Protein AF-A0A1M7T6C8-F1 (afdb_monomer_lite)

Foldseek 3Di:
DLVLADQDPVRGRAFFVVVLVVDPVSVVCVVVVVVVVQVPDQEAEAEDEDVVLLVVLVVVVVVVCVVVVFPDWPLDVSVDVVVVSVLQRLVVCLVCVVVADVVLVQAADAAEEEDDPCPVVQVVCVVVSLVPDDPSSNNNYDDRYHYDHCVVVVVNSVVSNSNVQVVVQCVVPVDQQRPCNQQCNPPVDRDDHHHYHYHYDGSVRSNVSSVVPMDTDDD

Organism: NCBI:txid1437360

Radius of gyration: 19.51 Å; chains: 1; bounding box: 50×41×57 Å

Structure (mmCIF, N/CA/C/O backbone):
data_AF-A0A1M7T6C8-F1
#
_entry.id   AF-A0A1M7T6C8-F1
#
loop_
_atom_site.group_PDB
_atom_site.id
_atom_site.type_symbol
_atom_site.label_atom_id
_atom_site.label_alt_id
_atom_site.label_comp_id
_atom_site.label_asym_id
_atom_site.label_entity_id
_atom_site.label_seq_id
_atom_site.pdbx_PDB_ins_code
_atom_site.Cartn_x
_atom_site.Cartn_y
_atom_site.Cartn_z
_atom_site.occupancy
_atom_site.B_iso_or_equiv
_atom_site.auth_seq_id
_atom_site.auth_comp_id
_atom_site.auth_asym_id
_atom_site.auth_atom_id
_atom_site.pdbx_PDB_model_num
ATOM 1 N N . MET A 1 1 ? -21.249 2.011 16.570 1.00 73.44 1 MET A N 1
ATOM 2 C CA . MET A 1 1 ? -20.017 2.768 16.266 1.00 73.44 1 MET A CA 1
ATOM 3 C C . MET A 1 1 ? -20.192 3.782 15.138 1.00 73.44 1 MET A C 1
ATOM 5 O O . MET A 1 1 ? -19.773 4.913 15.329 1.00 73.44 1 MET A O 1
ATOM 9 N N . LEU A 1 2 ? -20.926 3.470 14.060 1.00 74.12 2 LEU A N 1
ATOM 10 C CA . LEU A 1 2 ? -21.311 4.460 13.032 1.00 74.12 2 LEU A CA 1
ATOM 11 C C . LEU A 1 2 ? -21.966 5.763 13.563 1.00 74.12 2 LEU A C 1
ATOM 13 O O . LEU A 1 2 ? -21.635 6.808 13.019 1.00 74.12 2 LEU A O 1
ATOM 17 N N . PRO A 1 3 ? -22.745 5.770 14.673 1.00 83.56 3 PRO A N 1
ATOM 18 C CA . PRO A 1 3 ? -23.170 6.988 15.389 1.00 83.56 3 PRO A CA 1
ATOM 19 C C . PRO A 1 3 ? -22.101 8.046 15.660 1.00 83.56 3 PRO A C 1
ATOM 21 O O . PRO A 1 3 ? -22.436 9.225 15.749 1.00 83.56 3 PRO A O 1
ATOM 24 N N . PHE A 1 4 ? -20.834 7.642 15.772 1.00 86.31 4 PHE A N 1
ATOM 25 C CA . PHE A 1 4 ? -19.705 8.535 16.032 1.00 86.31 4 PHE A CA 1
ATOM 26 C C . PHE A 1 4 ? -18.997 9.021 14.761 1.00 86.31 4 PHE A C 1
ATOM 28 O O . PHE A 1 4 ? -18.093 9.853 14.855 1.00 86.31 4 PHE A O 1
ATOM 35 N N . GLY A 1 5 ? -19.411 8.505 13.602 1.00 89.06 5 GLY A N 1
ATOM 36 C CA . GLY A 1 5 ? -18.931 8.870 12.279 1.00 89.06 5 GLY A CA 1
ATOM 37 C C . GLY A 1 5 ? -19.440 10.228 11.805 1.00 89.06 5 GLY A C 1
ATOM 38 O O . GLY A 1 5 ? -20.172 10.939 12.501 1.00 89.06 5 GLY A O 1
ATOM 39 N N . THR A 1 6 ? -19.054 10.581 10.590 1.00 92.25 6 THR A N 1
ATOM 40 C CA . THR A 1 6 ? -19.533 11.757 9.861 1.00 92.25 6 THR A CA 1
ATOM 41 C C . THR A 1 6 ? -20.727 11.379 8.988 1.00 92.25 6 THR A C 1
ATOM 43 O O . THR A 1 6 ? -20.923 10.211 8.657 1.00 92.25 6 THR A O 1
ATOM 46 N N . LEU A 1 7 ? -21.586 12.350 8.674 1.00 93.31 7 LEU A N 1
ATOM 47 C CA . LEU A 1 7 ? -22.774 12.126 7.852 1.00 93.31 7 LEU A CA 1
ATOM 48 C C . LEU A 1 7 ? -22.397 12.254 6.371 1.00 93.31 7 LEU A C 1
ATOM 50 O O . LEU A 1 7 ? -21.990 13.333 5.945 1.00 93.31 7 LEU A O 1
ATOM 54 N N . ALA A 1 8 ? -22.547 11.178 5.603 1.00 91.06 8 ALA A N 1
ATOM 55 C CA . ALA A 1 8 ? -22.378 11.194 4.155 1.00 91.06 8 ALA A CA 1
ATOM 56 C C . ALA A 1 8 ? -23.569 11.880 3.459 1.00 91.06 8 ALA A C 1
ATOM 58 O O . ALA A 1 8 ? -24.639 12.055 4.048 1.00 91.06 8 ALA A O 1
ATOM 59 N N . GLU A 1 9 ? -23.421 12.216 2.174 1.00 89.56 9 GLU A N 1
ATOM 60 C CA . GLU A 1 9 ? -24.463 12.888 1.373 1.00 89.56 9 GLU A CA 1
ATOM 61 C C . GLU A 1 9 ? -25.792 12.117 1.323 1.00 89.56 9 GLU A C 1
ATOM 63 O O . GLU A 1 9 ? -26.868 12.707 1.253 1.00 89.56 9 GLU A O 1
ATOM 68 N N . ASN A 1 10 ? -25.737 10.787 1.415 1.00 90.81 10 ASN A N 1
ATOM 69 C CA . ASN A 1 10 ? -26.915 9.919 1.447 1.00 90.81 10 ASN A CA 1
ATOM 70 C C . ASN A 1 10 ? -27.601 9.850 2.829 1.00 90.81 10 ASN A C 1
ATOM 72 O O . ASN A 1 10 ? -28.504 9.034 3.025 1.00 90.81 10 ASN A O 1
ATOM 76 N N . GLY A 1 11 ? -27.154 10.655 3.799 1.00 92.88 11 GLY A N 1
ATOM 77 C CA . GLY A 1 11 ? -27.684 10.699 5.160 1.00 92.88 11 GLY A CA 1
ATOM 78 C C . GLY A 1 11 ? -27.284 9.512 6.039 1.00 92.88 11 GLY A C 1
ATOM 79 O O . GLY A 1 11 ? -27.775 9.397 7.163 1.00 92.88 11 GLY A O 1
ATOM 80 N N . LYS A 1 12 ? -26.411 8.616 5.567 1.00 92.38 12 LYS A N 1
ATOM 81 C CA . LYS A 1 12 ? -25.847 7.539 6.386 1.00 92.38 12 LYS A CA 1
ATOM 82 C C . LYS A 1 12 ? -24.571 8.016 7.054 1.00 92.38 12 LYS A C 1
ATOM 84 O O . LYS A 1 12 ? -23.818 8.805 6.494 1.00 92.38 12 LYS A O 1
ATOM 89 N N . GLN A 1 13 ? -24.319 7.524 8.258 1.00 92.94 13 GLN A N 1
ATOM 90 C CA . GLN A 1 13 ? -23.051 7.795 8.915 1.00 92.94 13 GLN A CA 1
ATOM 91 C C . GLN A 1 13 ? -21.968 6.844 8.421 1.00 92.94 13 GLN A C 1
ATOM 93 O O . GLN A 1 13 ? -22.211 5.643 8.283 1.00 92.94 13 GLN A O 1
ATOM 98 N N . HIS A 1 14 ? -20.773 7.382 8.208 1.00 93.94 14 HIS A N 1
ATOM 99 C CA . HIS A 1 14 ? -19.596 6.639 7.773 1.00 93.94 14 HIS A CA 1
ATOM 100 C C . HIS A 1 14 ? -18.342 7.073 8.534 1.00 93.94 14 HIS A C 1
ATOM 102 O O . HIS A 1 14 ? -18.362 8.039 9.301 1.00 93.94 14 HIS A O 1
ATOM 108 N N . PHE A 1 15 ? -17.254 6.334 8.352 1.00 94.88 15 PHE A N 1
ATOM 109 C CA . PHE A 1 15 ? -15.934 6.736 8.817 1.00 94.88 15 PHE A CA 1
ATOM 110 C C . PHE A 1 15 ? -15.072 7.070 7.601 1.00 94.88 15 PHE A C 1
ATOM 112 O O . PHE A 1 15 ? -14.887 6.216 6.738 1.00 94.88 15 PHE A O 1
ATOM 119 N N . LYS A 1 16 ? -14.513 8.282 7.578 1.00 95.25 16 LYS A N 1
ATOM 120 C CA . LYS A 1 16 ? -13.464 8.688 6.641 1.00 95.25 16 LYS A CA 1
ATOM 121 C C . LYS A 1 16 ? -12.389 9.443 7.403 1.00 95.25 16 LYS A C 1
ATOM 123 O O . LYS A 1 16 ? -12.694 10.419 8.091 1.00 95.25 16 LYS A O 1
ATOM 128 N N . MET A 1 17 ? -11.141 9.004 7.312 1.00 96.06 17 MET A N 1
ATOM 129 C CA . MET A 1 17 ? -10.086 9.502 8.188 1.00 96.06 17 MET A CA 1
ATOM 130 C C . MET A 1 17 ? -9.776 10.981 7.940 1.00 96.06 17 MET A C 1
ATOM 132 O O . MET A 1 17 ? -9.625 11.739 8.893 1.00 96.06 17 MET A O 1
ATOM 136 N N . SER A 1 18 ? -9.795 11.430 6.683 1.00 95.31 18 SER A N 1
ATOM 137 C CA . SER A 1 18 ? -9.637 12.852 6.344 1.00 95.31 18 SER A CA 1
ATOM 138 C C . SER A 1 18 ? -10.733 13.737 6.953 1.00 95.31 18 SER A C 1
ATOM 140 O O . SER A 1 18 ? -10.462 14.849 7.401 1.00 95.31 18 SER A O 1
ATOM 142 N N . GLU A 1 19 ? -11.972 13.244 7.029 1.00 96.62 19 GLU A N 1
ATOM 143 C CA . GLU A 1 19 ? -13.085 13.972 7.646 1.00 96.62 19 GLU A CA 1
ATOM 144 C C . GLU A 1 19 ? -13.015 13.962 9.179 1.00 96.62 19 GLU A C 1
ATOM 146 O O . GLU A 1 19 ? -13.487 14.906 9.826 1.00 96.62 19 GLU A O 1
ATOM 151 N N . MET A 1 20 ? -12.434 12.906 9.759 1.00 96.69 20 MET A N 1
ATOM 152 C CA . MET A 1 20 ? -12.141 12.830 11.190 1.00 96.69 20 MET A CA 1
ATOM 153 C C . MET A 1 20 ? -11.010 13.783 11.577 1.00 96.69 20 MET A C 1
ATOM 155 O O . MET A 1 20 ? -11.140 14.502 12.562 1.00 96.69 20 MET A O 1
ATOM 159 N N . ALA A 1 21 ? -9.953 13.857 10.768 1.00 96.12 21 ALA A N 1
ATOM 160 C CA . ALA A 1 21 ? -8.816 14.751 10.970 1.00 96.12 21 ALA A CA 1
ATOM 161 C C . ALA A 1 21 ? -9.173 16.240 10.841 1.00 96.12 21 ALA A C 1
ATOM 163 O O . ALA A 1 21 ? -8.454 17.093 11.354 1.00 96.12 21 ALA A O 1
ATOM 164 N N . ALA A 1 22 ? -10.303 16.565 10.208 1.00 96.88 22 ALA A N 1
ATOM 165 C CA . ALA A 1 22 ? -10.726 17.946 9.999 1.00 96.88 22 ALA A CA 1
ATOM 166 C C . ALA A 1 22 ? -11.023 18.721 11.298 1.00 96.88 22 ALA A C 1
ATOM 168 O O . ALA A 1 22 ? -10.982 19.949 11.277 1.00 96.88 22 ALA A O 1
ATOM 169 N N . LEU A 1 23 ? -11.359 18.041 12.406 1.00 96.31 23 LEU A N 1
ATOM 170 C CA . LEU A 1 23 ? -11.672 18.678 13.692 1.00 96.31 23 LEU A CA 1
ATOM 171 C C . LEU A 1 23 ? -11.112 17.867 14.878 1.00 96.31 23 LEU A C 1
ATOM 173 O O . LEU A 1 23 ? -11.316 16.648 14.913 1.00 96.31 23 LEU A O 1
ATOM 177 N N . PRO A 1 24 ? -10.501 18.507 15.896 1.00 95.69 24 PRO A N 1
ATOM 178 C CA . PRO A 1 24 ? -9.978 17.810 17.075 1.00 95.69 24 PRO A CA 1
ATOM 179 C C . PRO A 1 24 ? -11.017 16.930 17.788 1.00 95.69 24 PRO A C 1
ATOM 181 O O . PRO A 1 24 ? -10.732 15.784 18.131 1.00 95.69 24 PRO A O 1
ATOM 184 N N . GLU A 1 25 ? -12.259 17.400 17.923 1.00 95.69 25 GLU A N 1
ATOM 185 C CA . GLU A 1 25 ? -13.339 16.671 18.604 1.00 95.69 25 GLU A CA 1
ATOM 186 C C . GLU A 1 25 ? -13.791 15.412 17.840 1.00 95.69 25 GLU A C 1
ATOM 188 O O . GLU A 1 25 ? -14.467 14.535 18.390 1.00 95.69 25 GLU A O 1
ATOM 193 N N . ARG A 1 26 ? -13.476 15.321 16.541 1.00 95.88 26 ARG A N 1
ATOM 194 C CA . ARG A 1 26 ? -13.693 14.111 15.734 1.00 95.88 26 ARG A CA 1
ATOM 195 C C . ARG A 1 26 ? -12.517 13.151 15.871 1.00 95.88 26 ARG A C 1
ATOM 197 O O . ARG A 1 26 ? -12.746 11.951 16.012 1.00 95.88 26 ARG A O 1
ATOM 204 N N . MET A 1 27 ? -11.290 13.669 15.924 1.00 96.25 27 MET A N 1
ATOM 205 C CA . MET A 1 27 ? -10.090 12.870 16.186 1.00 96.25 27 MET A CA 1
ATOM 206 C C . MET A 1 27 ? -10.158 12.115 17.515 1.00 96.25 27 MET A C 1
ATOM 208 O O . MET A 1 27 ? -9.769 10.951 17.569 1.00 96.25 27 MET A O 1
ATOM 212 N N . GLU A 1 28 ? -10.756 12.704 18.555 1.00 95.75 28 GLU A N 1
ATOM 213 C CA . GLU A 1 28 ? -11.001 12.032 19.846 1.00 95.75 28 GLU A CA 1
ATOM 214 C C . GLU A 1 28 ? -11.834 10.736 19.731 1.00 95.75 28 GLU A C 1
ATOM 216 O O . GLU A 1 28 ? -11.810 9.884 20.624 1.00 95.75 28 GLU A O 1
ATOM 221 N N . ARG A 1 29 ? -12.562 10.552 18.622 1.00 95.62 29 ARG A N 1
ATOM 222 C CA . ARG A 1 29 ? -13.415 9.382 18.359 1.00 95.62 29 ARG A CA 1
ATOM 223 C C . ARG A 1 29 ? -12.679 8.277 17.611 1.00 95.62 29 ARG A C 1
ATOM 225 O O . ARG A 1 29 ? -13.084 7.121 17.698 1.00 95.62 29 ARG A O 1
ATOM 232 N N . VAL A 1 30 ? -11.597 8.595 16.900 1.00 97.00 30 VAL A N 1
ATOM 233 C CA . VAL A 1 30 ? -10.816 7.631 16.104 1.00 97.00 30 VAL A CA 1
ATOM 234 C C . VAL A 1 30 ? -10.339 6.421 16.923 1.00 97.00 30 VAL A C 1
ATOM 236 O O . VAL A 1 30 ? -10.508 5.302 16.428 1.00 97.00 30 VAL A O 1
ATOM 239 N N . PRO A 1 31 ? -9.873 6.559 18.186 1.00 96.88 31 PRO A N 1
ATOM 240 C CA . PRO A 1 31 ? -9.489 5.405 19.004 1.00 96.88 31 PRO A CA 1
ATOM 241 C C . PRO A 1 31 ? -10.596 4.354 19.148 1.00 96.88 31 PRO A C 1
ATOM 243 O O . PRO A 1 31 ? -10.321 3.167 19.294 1.00 96.88 31 PRO A O 1
ATOM 246 N N . TRP A 1 32 ? -11.862 4.769 19.106 1.00 95.44 32 TRP A N 1
ATOM 247 C CA . TRP A 1 32 ? -13.004 3.880 19.285 1.00 95.44 32 TRP A CA 1
ATOM 248 C C . TRP A 1 32 ? -13.232 3.019 18.041 1.00 95.44 32 TRP A C 1
ATOM 250 O O . TRP A 1 32 ? -13.545 1.838 18.162 1.00 95.44 32 TRP A O 1
ATOM 260 N N . PHE A 1 33 ? -13.058 3.599 16.849 1.00 95.62 33 PHE A N 1
ATOM 261 C CA . PHE A 1 33 ? -13.086 2.853 15.589 1.00 95.62 33 PHE A CA 1
ATOM 262 C C . PHE A 1 33 ? -11.897 1.904 15.505 1.00 95.62 33 PHE A C 1
ATOM 264 O O . PHE A 1 33 ? -12.066 0.736 15.163 1.00 95.62 33 PHE A O 1
ATOM 271 N N . TYR A 1 34 ? -10.718 2.388 15.897 1.00 96.56 34 TYR A N 1
ATOM 272 C CA . TYR A 1 34 ? -9.500 1.596 15.889 1.00 96.56 34 TYR A CA 1
ATOM 273 C C . TYR A 1 34 ? -9.613 0.336 16.757 1.00 96.56 34 TYR A C 1
ATOM 275 O O . TYR A 1 34 ? -9.260 -0.737 16.286 1.00 96.56 34 TYR A O 1
ATOM 283 N N . ARG A 1 35 ? -10.210 0.414 17.955 1.00 95.81 35 ARG A N 1
ATOM 284 C CA . ARG A 1 35 ? -10.429 -0.770 18.811 1.00 95.81 35 ARG A CA 1
ATOM 285 C C . ARG A 1 35 ? -11.177 -1.906 18.109 1.00 95.81 35 ARG A C 1
ATOM 287 O O . ARG A 1 35 ? -10.821 -3.058 18.305 1.00 95.81 35 ARG A O 1
ATOM 294 N N . ILE A 1 36 ? -12.166 -1.598 17.266 1.00 94.75 36 ILE A N 1
ATOM 295 C CA . ILE A 1 36 ? -12.874 -2.627 16.485 1.00 94.75 36 ILE A CA 1
ATOM 296 C C . ILE A 1 36 ? -11.936 -3.251 15.451 1.00 94.75 36 ILE A C 1
ATOM 298 O O . ILE A 1 36 ? -11.924 -4.462 15.270 1.00 94.75 36 ILE A O 1
ATOM 302 N N . ILE A 1 37 ? -11.141 -2.426 14.768 1.00 94.75 37 ILE A N 1
ATOM 303 C CA . ILE A 1 37 ? -10.168 -2.898 13.776 1.00 94.75 37 ILE A CA 1
ATOM 304 C C . ILE A 1 37 ? -9.185 -3.869 14.439 1.00 94.75 37 ILE A C 1
ATOM 306 O O . ILE A 1 37 ? -8.902 -4.931 13.893 1.00 94.75 37 ILE A O 1
ATOM 310 N N . GLU A 1 38 ? -8.711 -3.551 15.642 1.00 95.31 38 GLU A N 1
ATOM 311 C CA . GLU A 1 38 ? -7.781 -4.407 16.384 1.00 95.31 38 GLU A CA 1
ATOM 312 C C . GLU A 1 38 ? -8.332 -5.786 16.742 1.00 95.31 38 GLU A C 1
ATOM 314 O O . GLU A 1 38 ? -7.553 -6.730 16.859 1.00 95.31 38 GLU A O 1
ATOM 319 N N . GLU A 1 39 ? -9.645 -5.914 16.921 1.00 95.44 39 GLU A N 1
ATOM 320 C CA . GLU A 1 39 ? -10.292 -7.195 17.219 1.00 95.44 39 GLU A CA 1
ATOM 321 C C . GLU A 1 39 ? -10.350 -8.123 15.996 1.00 95.44 39 GLU A C 1
ATOM 323 O O . GLU A 1 39 ? -10.518 -9.332 16.153 1.00 95.44 39 GLU A O 1
ATOM 328 N N . HIS A 1 40 ? -10.189 -7.575 14.788 1.00 95.06 40 HIS A N 1
ATOM 329 C CA . HIS A 1 40 ? -10.381 -8.301 13.532 1.00 95.06 40 HIS A CA 1
ATOM 330 C C . HIS A 1 40 ? -9.140 -8.369 12.632 1.00 95.06 40 HIS A C 1
ATOM 332 O O . HIS A 1 40 ? -9.122 -9.168 11.699 1.00 95.06 40 HIS A O 1
ATOM 338 N N . VAL A 1 41 ? -8.112 -7.548 12.872 1.00 93.56 41 VAL A N 1
ATOM 339 C CA . VAL A 1 41 ? -6.917 -7.485 12.019 1.00 93.56 41 VAL A CA 1
ATOM 340 C C . VAL A 1 41 ? -5.782 -8.344 12.570 1.00 93.56 41 VAL A C 1
ATOM 342 O O . VAL A 1 41 ? -5.236 -8.068 13.639 1.00 93.56 41 VAL A O 1
ATOM 345 N N . THR A 1 42 ? -5.368 -9.331 11.776 1.00 92.06 42 THR A N 1
ATOM 346 C CA . THR A 1 42 ? -4.206 -10.191 12.055 1.00 92.06 42 THR A CA 1
ATOM 347 C C . THR A 1 42 ? -2.882 -9.518 11.688 1.00 92.06 42 THR A C 1
ATOM 349 O O . THR A 1 42 ? -1.915 -9.579 12.443 1.00 92.06 42 THR A O 1
ATOM 352 N N . LEU A 1 43 ? -2.848 -8.837 10.541 1.00 93.38 43 LEU A N 1
ATOM 353 C CA . LEU A 1 43 ? -1.645 -8.272 9.931 1.00 93.38 43 LEU A CA 1
ATOM 354 C C . LEU A 1 43 ? -1.927 -6.851 9.440 1.00 93.38 43 LEU A C 1
ATOM 356 O O . LEU A 1 43 ? -2.952 -6.596 8.810 1.00 93.38 43 LEU A O 1
ATOM 360 N N . SER A 1 44 ? -0.984 -5.945 9.678 1.00 94.69 44 SER A N 1
ATOM 361 C CA . SER A 1 44 ? -0.951 -4.638 9.022 1.00 94.69 44 SER A CA 1
ATOM 362 C C . SER A 1 44 ? -0.030 -4.682 7.796 1.00 94.69 44 SER A C 1
ATOM 364 O O . SER A 1 44 ? 1.065 -5.229 7.863 1.00 94.69 44 SER A O 1
ATOM 366 N N . LEU A 1 45 ? -0.472 -4.114 6.673 1.00 94.56 45 LEU A N 1
ATOM 367 C CA . LEU A 1 45 ? 0.291 -4.054 5.422 1.00 94.56 45 LEU A CA 1
ATOM 368 C C . LEU A 1 45 ? 0.366 -2.606 4.943 1.00 94.56 45 LEU A C 1
ATOM 370 O O . LEU A 1 45 ? -0.655 -1.923 4.890 1.00 94.56 45 LEU A O 1
ATOM 374 N N . ALA A 1 46 ? 1.554 -2.141 4.582 1.00 95.12 46 ALA A N 1
ATOM 375 C CA . ALA A 1 46 ? 1.758 -0.844 3.953 1.00 95.12 46 ALA A CA 1
ATOM 376 C C . ALA A 1 46 ? 2.703 -0.987 2.760 1.00 95.12 46 ALA A C 1
ATOM 378 O O . ALA A 1 46 ? 3.716 -1.673 2.852 1.00 95.12 46 ALA A O 1
ATOM 379 N N . CYS A 1 47 ? 2.387 -0.313 1.656 1.00 95.00 47 CYS A N 1
ATOM 380 C CA . CYS A 1 47 ? 3.308 -0.129 0.542 1.00 95.00 47 CYS A CA 1
ATOM 381 C C . CYS A 1 47 ? 3.440 1.366 0.268 1.00 95.00 47 CYS A C 1
ATOM 383 O O . CYS A 1 47 ? 2.434 2.053 0.091 1.00 95.00 47 CYS A O 1
ATOM 385 N N . ARG A 1 48 ? 4.673 1.868 0.259 1.00 93.44 48 ARG A N 1
ATOM 386 C CA . ARG A 1 48 ? 5.017 3.270 0.027 1.00 93.44 48 ARG A CA 1
ATOM 387 C C . ARG A 1 48 ? 5.945 3.364 -1.175 1.00 93.44 48 ARG A C 1
ATOM 389 O O . ARG A 1 48 ? 6.842 2.547 -1.347 1.00 93.44 48 ARG A O 1
ATOM 396 N N . ILE A 1 49 ? 5.737 4.406 -1.967 1.00 93.44 49 ILE A N 1
ATOM 397 C CA . ILE A 1 49 ? 6.666 4.834 -3.008 1.00 93.44 49 ILE A CA 1
ATOM 398 C C . ILE A 1 49 ? 6.884 6.328 -2.838 1.00 93.44 49 ILE A C 1
ATOM 400 O O . ILE A 1 49 ? 5.915 7.073 -2.671 1.00 93.44 49 ILE A O 1
ATOM 404 N N . ASP A 1 50 ? 8.144 6.751 -2.851 1.00 93.62 50 ASP A N 1
ATOM 405 C CA . ASP A 1 50 ? 8.484 8.160 -2.984 1.00 93.62 50 ASP A CA 1
ATOM 406 C C . ASP A 1 50 ? 8.360 8.567 -4.454 1.00 93.62 50 ASP A C 1
ATOM 408 O O . ASP A 1 50 ? 8.977 7.965 -5.335 1.00 93.62 50 ASP A O 1
ATOM 412 N N . LEU A 1 51 ? 7.529 9.570 -4.737 1.00 95.75 51 LEU A N 1
ATOM 413 C CA . LEU A 1 51 ? 7.291 10.004 -6.114 1.00 95.75 51 LEU A CA 1
ATOM 414 C C . LEU A 1 51 ? 8.547 10.606 -6.751 1.00 95.75 51 LEU A C 1
ATOM 416 O O . LEU A 1 51 ? 8.747 10.437 -7.949 1.00 95.75 51 LEU A O 1
ATOM 420 N N . THR A 1 52 ? 9.420 11.230 -5.958 1.00 96.00 52 THR A N 1
ATOM 421 C CA . THR A 1 52 ? 10.678 11.804 -6.450 1.00 96.00 52 THR A CA 1
ATOM 422 C C . THR A 1 52 ? 11.620 10.700 -6.916 1.00 96.00 52 THR A C 1
ATOM 424 O O . THR A 1 52 ? 12.192 10.791 -7.999 1.00 96.00 52 THR A O 1
ATOM 427 N N . GLU A 1 53 ? 11.754 9.627 -6.130 1.00 96.44 53 GLU A N 1
ATOM 428 C CA . GLU A 1 53 ? 12.571 8.465 -6.507 1.00 96.44 53 GLU A CA 1
ATOM 429 C C . GLU A 1 53 ? 11.975 7.714 -7.699 1.00 96.44 53 GLU A C 1
ATOM 431 O O . GLU A 1 53 ? 12.707 7.247 -8.571 1.00 96.44 53 GLU A O 1
ATOM 436 N N . TYR A 1 54 ? 10.646 7.633 -7.778 1.00 97.62 54 TYR A N 1
ATOM 437 C CA . TYR A 1 54 ? 9.960 7.015 -8.907 1.00 97.62 54 TYR A CA 1
ATOM 438 C C . TYR A 1 54 ? 10.201 7.769 -10.220 1.00 97.62 54 TYR A C 1
ATOM 440 O O . TYR A 1 54 ? 10.545 7.169 -11.241 1.00 97.62 54 TYR A O 1
ATOM 448 N N . GLU A 1 55 ? 10.064 9.094 -10.194 1.00 97.75 55 GLU A N 1
ATOM 449 C CA . GLU A 1 55 ? 10.345 9.958 -11.341 1.00 97.75 55 GLU A CA 1
ATOM 450 C C . GLU A 1 55 ? 11.826 9.900 -11.738 1.00 97.75 55 GLU A C 1
ATOM 452 O O . GLU A 1 55 ? 12.141 9.760 -12.924 1.00 97.75 55 GLU A O 1
ATOM 457 N N . ALA A 1 56 ? 12.735 9.927 -10.757 1.00 98.25 56 ALA A N 1
ATOM 458 C CA . ALA A 1 56 ? 14.168 9.775 -10.990 1.00 98.25 56 ALA A CA 1
ATOM 459 C C . ALA A 1 56 ? 14.501 8.422 -11.642 1.00 98.25 56 ALA A C 1
ATOM 461 O O . ALA A 1 56 ? 15.283 8.374 -12.595 1.00 98.25 56 ALA A O 1
ATOM 462 N N . ALA A 1 57 ? 13.856 7.336 -11.208 1.00 98.06 57 ALA A N 1
ATOM 463 C CA . ALA A 1 57 ? 14.029 6.007 -11.783 1.00 98.06 57 ALA A CA 1
ATOM 464 C C . ALA A 1 57 ? 13.591 5.948 -13.257 1.00 98.06 57 ALA A C 1
ATOM 466 O O . ALA A 1 57 ? 14.339 5.446 -14.106 1.00 98.06 57 ALA A O 1
ATOM 467 N N . LEU A 1 58 ? 12.418 6.504 -13.589 1.00 96.75 58 LEU A N 1
ATOM 468 C CA . LEU A 1 58 ? 11.941 6.604 -14.974 1.00 96.75 58 LEU A CA 1
ATOM 469 C C . LEU A 1 58 ? 12.928 7.386 -15.847 1.00 96.75 58 LEU A C 1
ATOM 471 O O . LEU A 1 58 ? 13.293 6.946 -16.942 1.00 96.75 58 LEU A O 1
ATOM 475 N N . GLU A 1 59 ? 13.393 8.529 -15.349 1.00 97.25 59 GLU A N 1
ATOM 476 C CA . GLU A 1 59 ? 14.327 9.396 -16.061 1.00 97.25 59 GLU A CA 1
ATOM 477 C C . GLU A 1 59 ? 15.694 8.729 -16.252 1.00 97.25 59 GLU A C 1
ATOM 479 O O . GLU A 1 59 ? 16.300 8.810 -17.325 1.00 97.25 59 GLU A O 1
ATOM 484 N N . ARG A 1 60 ? 16.170 7.983 -15.254 1.00 97.44 60 ARG A N 1
ATOM 485 C CA . ARG A 1 60 ? 17.409 7.211 -15.358 1.00 97.44 60 ARG A CA 1
ATOM 486 C C . ARG A 1 60 ? 17.329 6.145 -16.445 1.00 97.44 60 ARG A C 1
ATOM 488 O O . ARG A 1 60 ? 18.273 6.003 -17.226 1.00 97.44 60 ARG A O 1
ATOM 495 N N . ILE A 1 61 ? 16.214 5.418 -16.529 1.00 96.25 61 ILE A N 1
ATOM 496 C CA . ILE A 1 61 ? 16.001 4.414 -17.579 1.00 96.25 61 ILE A CA 1
ATOM 497 C C . ILE A 1 61 ? 15.980 5.079 -18.959 1.00 96.25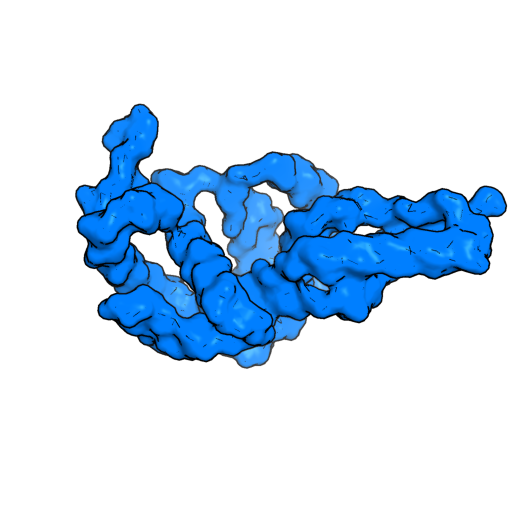 61 ILE A C 1
ATOM 499 O O . ILE A 1 61 ? 16.695 4.629 -19.857 1.00 96.25 61 ILE A O 1
ATOM 503 N N . ARG A 1 62 ? 15.234 6.180 -19.125 1.00 95.06 62 ARG A N 1
ATOM 504 C CA . ARG A 1 62 ? 15.169 6.944 -20.387 1.00 95.06 62 ARG A CA 1
ATOM 505 C C . ARG A 1 62 ? 16.550 7.418 -20.838 1.00 95.06 62 ARG A C 1
ATOM 507 O O . ARG A 1 62 ? 16.944 7.166 -21.976 1.00 95.06 62 ARG A O 1
ATOM 514 N N . ASN A 1 63 ? 17.319 8.020 -19.934 1.00 95.69 63 ASN A N 1
ATOM 515 C CA . ASN A 1 63 ? 18.670 8.502 -20.225 1.00 95.69 63 ASN A CA 1
ATOM 516 C C . ASN A 1 63 ? 19.631 7.371 -20.611 1.00 95.69 63 ASN A C 1
ATOM 518 O O . ASN A 1 63 ? 20.470 7.536 -21.499 1.00 95.69 63 ASN A O 1
ATOM 522 N N . ASN A 1 64 ? 19.530 6.212 -19.959 1.00 95.00 64 ASN A N 1
ATOM 523 C CA . ASN A 1 64 ? 20.356 5.057 -20.301 1.00 95.00 64 ASN A CA 1
ATOM 524 C C . ASN A 1 64 ? 19.964 4.454 -21.654 1.00 95.00 64 ASN A C 1
ATOM 526 O O . ASN A 1 64 ? 20.847 4.142 -22.451 1.00 95.00 64 ASN A O 1
ATOM 530 N N . ALA A 1 65 ? 18.668 4.357 -21.953 1.00 93.56 65 ALA A N 1
ATOM 531 C CA . ALA A 1 65 ? 18.182 3.910 -23.254 1.00 93.56 65 ALA A CA 1
ATOM 532 C C . ALA A 1 65 ? 18.660 4.837 -24.385 1.00 93.56 65 ALA A C 1
ATOM 534 O O . ALA A 1 65 ? 19.191 4.361 -25.390 1.00 93.56 65 ALA A O 1
ATOM 535 N N . GLN A 1 66 ? 18.595 6.157 -24.179 1.00 93.94 66 GLN A N 1
ATOM 536 C CA . GLN A 1 66 ? 19.083 7.144 -25.143 1.00 93.94 66 GLN A CA 1
ATOM 537 C C . GLN A 1 66 ? 20.588 6.991 -25.423 1.00 93.94 66 GLN A C 1
ATOM 539 O O . GLN A 1 66 ? 21.009 7.044 -26.579 1.00 93.94 66 GLN A O 1
ATOM 544 N N . LYS A 1 67 ? 21.413 6.750 -24.392 1.00 95.25 67 LYS A N 1
ATOM 545 C CA . LYS A 1 67 ? 22.860 6.490 -24.558 1.00 95.25 67 LYS A CA 1
ATOM 546 C C . LYS A 1 67 ? 23.151 5.234 -25.384 1.00 95.25 67 LYS A C 1
ATOM 548 O O . LYS A 1 67 ? 24.207 5.156 -26.006 1.00 95.25 67 LYS A O 1
ATOM 553 N N . LEU A 1 68 ? 22.231 4.270 -25.394 1.00 94.38 68 LEU A N 1
ATOM 554 C CA . LEU A 1 68 ? 22.309 3.045 -26.195 1.00 94.38 68 LEU A CA 1
ATOM 555 C C . LEU A 1 68 ? 21.725 3.208 -27.608 1.00 94.38 68 LEU A C 1
ATOM 557 O O . LEU A 1 68 ? 21.697 2.243 -28.367 1.00 94.38 68 LEU A O 1
ATOM 561 N N . GLY A 1 69 ? 21.269 4.409 -27.978 1.00 94.00 69 GLY A N 1
ATOM 562 C CA . GLY A 1 69 ? 20.656 4.677 -29.280 1.00 94.00 69 GLY A CA 1
ATOM 563 C C . GLY A 1 69 ? 19.201 4.215 -29.397 1.00 94.00 69 GLY A C 1
ATOM 564 O O . GLY A 1 69 ? 18.659 4.209 -30.499 1.00 94.00 69 GLY A O 1
ATOM 565 N N . LEU A 1 70 ? 18.556 3.843 -28.287 1.00 92.31 70 LEU A N 1
ATOM 566 C CA . LEU A 1 70 ? 17.127 3.540 -28.264 1.00 92.31 70 LEU A CA 1
ATOM 567 C C . LEU A 1 70 ? 16.339 4.852 -28.231 1.00 92.31 70 LEU A C 1
ATOM 569 O O . LEU A 1 70 ? 16.601 5.722 -27.400 1.00 92.31 70 LEU A O 1
ATOM 573 N N . GLN A 1 71 ? 15.375 4.998 -29.138 1.00 85.38 71 GLN A N 1
ATOM 574 C CA . GLN A 1 71 ? 14.604 6.240 -29.270 1.00 85.38 71 GLN A CA 1
ATOM 575 C C . GLN A 1 71 ? 13.420 6.318 -28.303 1.00 85.38 71 GLN A C 1
ATOM 577 O O . GLN A 1 71 ? 12.969 7.413 -27.972 1.00 85.38 71 GLN A O 1
ATOM 582 N N . TYR A 1 72 ? 12.902 5.171 -27.860 1.00 86.88 72 TYR A N 1
ATOM 583 C CA . TYR A 1 72 ? 11.679 5.105 -27.074 1.00 86.88 72 TYR A CA 1
ATOM 584 C C . TYR A 1 72 ? 11.747 3.991 -26.030 1.00 86.88 72 TYR A C 1
ATOM 586 O O . TYR A 1 72 ? 12.159 2.868 -26.324 1.00 86.88 72 TYR A O 1
ATOM 594 N N . VAL A 1 73 ? 11.320 4.314 -24.809 1.00 91.12 73 VAL A N 1
ATOM 595 C CA . VAL A 1 73 ? 11.096 3.346 -23.733 1.00 91.12 73 VAL A CA 1
ATOM 596 C C . VAL A 1 73 ? 9.615 3.370 -23.403 1.00 91.12 73 VAL A C 1
ATOM 598 O O . VAL A 1 73 ? 9.097 4.401 -22.970 1.00 91.12 73 VAL A O 1
ATOM 601 N N . ASN A 1 74 ? 8.941 2.238 -23.600 1.00 91.25 74 ASN A N 1
ATOM 602 C CA . ASN A 1 74 ? 7.548 2.091 -23.213 1.00 91.25 74 ASN A CA 1
ATOM 603 C C . ASN A 1 74 ? 7.461 1.482 -21.811 1.00 91.25 74 ASN A C 1
ATOM 605 O O . ASN A 1 74 ? 7.712 0.288 -21.632 1.00 91.25 74 ASN A O 1
ATOM 609 N N . PHE A 1 75 ? 7.083 2.297 -20.829 1.00 89.81 75 PHE A N 1
ATOM 610 C CA . PHE A 1 75 ? 6.746 1.817 -19.484 1.00 89.81 75 PHE A CA 1
ATOM 611 C C . PHE A 1 75 ? 5.309 1.284 -19.398 1.00 89.81 75 PHE A C 1
ATOM 613 O O . PHE A 1 75 ? 4.904 0.771 -18.355 1.00 89.81 75 PHE A O 1
ATOM 620 N N . ASP A 1 76 ? 4.545 1.392 -20.490 1.00 88.88 76 ASP A N 1
ATOM 621 C CA . ASP A 1 76 ? 3.131 1.054 -20.588 1.00 88.88 76 ASP A CA 1
ATOM 622 C C . ASP A 1 76 ? 2.367 1.652 -19.397 1.00 88.88 76 ASP A C 1
ATOM 624 O O . ASP A 1 76 ? 2.376 2.861 -19.163 1.00 88.88 76 ASP A O 1
ATOM 628 N N . ARG A 1 77 ? 1.744 0.807 -18.583 1.00 84.31 77 ARG A N 1
ATOM 629 C CA . ARG A 1 77 ? 0.919 1.228 -17.450 1.00 84.31 77 ARG A CA 1
ATOM 630 C C . ARG A 1 77 ? 1.768 1.596 -16.234 1.00 84.31 77 ARG A C 1
ATOM 632 O O . ARG A 1 77 ? 1.277 2.291 -15.350 1.00 84.31 77 ARG A O 1
ATOM 639 N N . PHE A 1 78 ? 3.028 1.160 -16.194 1.00 90.56 78 PHE A N 1
ATOM 640 C CA . PHE A 1 78 ? 3.978 1.459 -15.124 1.00 90.56 78 PHE A CA 1
ATOM 641 C C . PHE A 1 78 ? 4.611 2.848 -15.274 1.00 90.56 78 PHE A C 1
ATOM 643 O O . PHE A 1 78 ? 5.535 3.182 -14.549 1.00 90.56 78 PHE A O 1
ATOM 650 N N . GLU A 1 79 ? 4.115 3.712 -16.158 1.00 91.50 79 GLU A N 1
ATOM 651 C CA . GLU A 1 79 ? 4.363 5.149 -16.000 1.00 91.50 79 GLU A CA 1
ATOM 652 C C . GLU A 1 79 ? 3.542 5.732 -14.833 1.00 91.50 79 GLU A C 1
ATOM 654 O O . GLU A 1 79 ? 3.963 6.692 -14.194 1.00 91.50 79 GLU A O 1
ATOM 659 N N . ASN A 1 80 ? 2.401 5.113 -14.493 1.00 90.88 80 ASN A N 1
ATOM 660 C CA . ASN A 1 80 ? 1.608 5.493 -13.328 1.00 90.88 80 ASN A CA 1
ATOM 661 C C . ASN A 1 80 ? 2.179 4.838 -12.047 1.00 90.88 80 ASN A C 1
ATOM 663 O O . ASN A 1 80 ? 2.125 3.607 -11.929 1.00 90.88 80 ASN A O 1
ATOM 667 N N . PRO A 1 81 ? 2.642 5.616 -11.048 1.00 93.50 81 PRO A N 1
ATOM 668 C CA . PRO A 1 81 ? 3.186 5.070 -9.803 1.00 93.50 81 PRO A CA 1
ATOM 669 C C . PRO A 1 81 ? 2.179 4.210 -9.029 1.00 93.50 81 PRO A C 1
ATOM 671 O O . PRO A 1 81 ? 2.582 3.257 -8.368 1.00 93.50 81 PRO A O 1
ATOM 674 N N . PHE A 1 82 ? 0.871 4.464 -9.146 1.00 90.12 82 PHE A N 1
ATOM 675 C CA . PHE A 1 82 ? -0.154 3.628 -8.512 1.00 90.12 82 PHE A CA 1
ATOM 676 C C . PHE A 1 82 ? -0.222 2.226 -9.120 1.00 90.12 82 PHE A C 1
ATOM 678 O O . PHE A 1 82 ? -0.394 1.248 -8.394 1.00 90.12 82 PHE A O 1
ATOM 685 N N . ALA A 1 83 ? -0.059 2.105 -10.440 1.00 90.06 83 ALA A N 1
ATOM 686 C CA . ALA A 1 83 ? -0.039 0.809 -11.115 1.00 90.06 83 ALA A CA 1
ATOM 687 C C . ALA A 1 83 ? 1.168 -0.027 -10.674 1.00 90.06 83 ALA A C 1
ATOM 689 O O . ALA A 1 83 ? 1.042 -1.227 -10.414 1.00 90.06 83 ALA A O 1
ATOM 690 N N . TYR A 1 84 ? 2.328 0.621 -10.550 1.00 92.62 84 TYR A N 1
ATOM 691 C CA . TYR A 1 84 ? 3.528 -0.014 -10.025 1.00 92.62 84 TYR A CA 1
ATOM 692 C C . TYR A 1 84 ? 3.363 -0.390 -8.548 1.00 92.62 84 TYR A C 1
ATOM 694 O O . TYR A 1 84 ? 3.603 -1.541 -8.193 1.00 92.62 84 TYR A O 1
ATOM 702 N N . GLN A 1 85 ? 2.872 0.524 -7.703 1.00 92.88 85 GLN A N 1
ATOM 703 C CA . GLN A 1 85 ? 2.642 0.271 -6.277 1.00 92.88 85 GLN A CA 1
ATOM 704 C C . GLN A 1 85 ? 1.680 -0.893 -6.041 1.00 92.88 85 GLN A C 1
ATOM 706 O O . GLN A 1 85 ? 1.933 -1.741 -5.192 1.00 92.88 85 GLN A O 1
ATOM 711 N N . PHE A 1 86 ? 0.596 -0.961 -6.812 1.00 91.50 86 PHE A N 1
ATOM 712 C CA . PHE A 1 86 ? -0.364 -2.055 -6.753 1.00 91.50 86 PHE A CA 1
ATOM 713 C C . PHE A 1 86 ? 0.307 -3.408 -7.018 1.00 91.50 86 PHE A C 1
ATOM 715 O O . PHE A 1 86 ? 0.167 -4.342 -6.228 1.00 91.50 86 PHE A O 1
ATOM 722 N N . ARG A 1 87 ? 1.085 -3.503 -8.105 1.00 91.06 87 ARG A N 1
ATOM 723 C CA . ARG A 1 87 ? 1.829 -4.722 -8.439 1.00 91.06 87 ARG A CA 1
ATOM 724 C C . ARG A 1 87 ? 2.836 -5.073 -7.349 1.00 91.06 87 ARG A C 1
ATOM 726 O O . ARG A 1 87 ? 2.906 -6.230 -6.946 1.00 91.06 87 ARG A O 1
ATOM 733 N N . ALA A 1 88 ? 3.588 -4.083 -6.885 1.00 93.19 88 ALA A N 1
ATOM 734 C CA . ALA A 1 88 ? 4.624 -4.268 -5.887 1.00 93.19 88 ALA A CA 1
ATOM 735 C C . ALA A 1 88 ? 4.047 -4.758 -4.549 1.00 93.19 88 ALA A C 1
ATOM 737 O O . ALA A 1 88 ? 4.556 -5.716 -3.975 1.00 93.19 88 ALA A O 1
ATOM 738 N N . LEU A 1 89 ? 2.921 -4.183 -4.109 1.00 94.75 89 LEU A N 1
ATOM 739 C CA . LEU A 1 89 ? 2.200 -4.617 -2.914 1.00 94.75 89 LEU A CA 1
ATOM 740 C 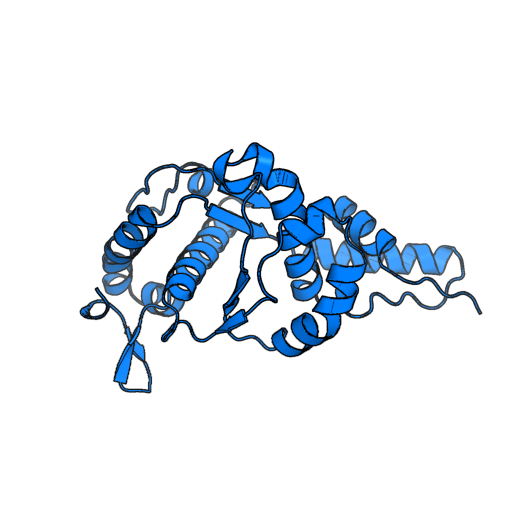C . LEU A 1 89 ? 1.799 -6.090 -3.002 1.00 94.75 89 LEU A C 1
ATOM 742 O O . LEU A 1 89 ? 2.050 -6.847 -2.066 1.00 94.75 89 LEU A O 1
ATOM 746 N N . MET A 1 90 ? 1.180 -6.501 -4.110 1.00 92.69 90 MET A N 1
ATOM 747 C CA . MET A 1 90 ? 0.723 -7.882 -4.275 1.00 92.69 90 MET A CA 1
ATOM 748 C C . MET A 1 90 ? 1.897 -8.864 -4.362 1.00 92.69 90 MET 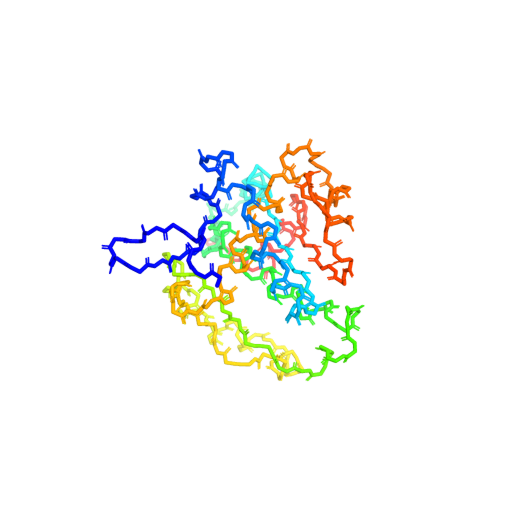A C 1
ATOM 750 O O . MET A 1 90 ? 1.914 -9.875 -3.658 1.00 92.69 90 MET A O 1
ATOM 754 N N . ASP A 1 91 ? 2.899 -8.550 -5.186 1.00 91.62 91 ASP A N 1
ATOM 755 C CA . ASP A 1 91 ? 4.062 -9.414 -5.406 1.00 91.62 91 ASP A CA 1
ATOM 756 C C . ASP A 1 91 ? 4.859 -9.609 -4.108 1.00 91.62 91 ASP A C 1
ATOM 758 O O . ASP A 1 91 ? 5.169 -10.745 -3.730 1.00 91.62 91 ASP A O 1
ATOM 762 N N . GLN A 1 92 ? 5.137 -8.520 -3.390 1.00 93.00 92 GLN A N 1
ATOM 763 C CA . GLN A 1 92 ? 5.904 -8.574 -2.151 1.00 93.00 92 GLN A CA 1
ATOM 764 C C . GLN A 1 92 ? 5.112 -9.239 -1.023 1.00 93.00 92 GLN A C 1
ATOM 766 O O . GLN A 1 92 ? 5.659 -10.080 -0.315 1.00 93.00 92 GLN A O 1
ATOM 771 N N . PHE A 1 93 ? 3.808 -8.963 -0.896 1.00 94.25 93 PHE A N 1
ATOM 772 C CA . PHE A 1 93 ? 2.975 -9.642 0.096 1.00 94.25 93 PHE A CA 1
ATOM 773 C C . PHE A 1 93 ? 3.012 -11.165 -0.079 1.00 94.25 93 PHE A C 1
ATOM 775 O O . PHE A 1 93 ? 3.217 -11.888 0.892 1.00 94.25 93 PHE A O 1
ATOM 782 N N . HIS A 1 94 ? 2.858 -11.684 -1.300 1.00 92.25 94 HIS A N 1
ATOM 783 C CA . HIS A 1 94 ? 2.890 -13.134 -1.517 1.00 92.25 94 HIS A CA 1
ATOM 784 C C . HIS A 1 94 ? 4.281 -13.756 -1.373 1.00 92.25 94 HIS A C 1
ATOM 786 O O . HIS A 1 94 ? 4.371 -14.951 -1.078 1.00 92.25 94 HIS A O 1
ATOM 792 N N . THR A 1 95 ? 5.333 -12.960 -1.560 1.00 90.62 95 THR A N 1
ATOM 793 C CA . THR A 1 95 ? 6.719 -13.368 -1.308 1.00 90.62 95 THR A CA 1
ATOM 794 C C . THR A 1 95 ? 6.987 -13.482 0.193 1.00 90.62 95 THR A C 1
ATOM 796 O O . THR A 1 95 ? 7.507 -14.500 0.646 1.00 90.62 95 THR A O 1
ATOM 799 N N . ASP A 1 96 ? 6.541 -12.496 0.974 1.00 91.75 96 ASP A N 1
ATOM 800 C CA . ASP A 1 96 ? 6.912 -12.367 2.385 1.00 91.75 96 ASP A CA 1
ATOM 801 C C . ASP A 1 96 ? 5.901 -12.971 3.354 1.00 91.75 96 ASP A C 1
ATOM 803 O O . ASP A 1 96 ? 6.254 -13.259 4.496 1.00 91.75 96 ASP A O 1
ATOM 807 N N . ARG A 1 97 ? 4.651 -13.218 2.940 1.00 89.19 97 ARG A N 1
ATOM 808 C CA . ARG A 1 97 ? 3.617 -13.767 3.833 1.00 89.19 97 ARG A CA 1
ATOM 809 C C . ARG A 1 97 ? 4.017 -15.031 4.608 1.00 89.19 97 ARG A C 1
ATOM 811 O O . ARG A 1 97 ? 3.573 -15.122 5.751 1.00 89.19 97 ARG A O 1
ATOM 818 N N . PRO A 1 98 ? 4.855 -15.970 4.100 1.00 88.56 98 PRO A N 1
ATOM 819 C CA . PRO A 1 98 ? 5.289 -17.115 4.906 1.00 88.56 98 PRO A CA 1
ATOM 820 C C . PRO A 1 98 ? 6.134 -16.715 6.126 1.00 88.56 98 PRO A C 1
ATOM 822 O O . PRO A 1 98 ? 6.237 -17.487 7.074 1.00 88.56 98 PRO A O 1
ATOM 825 N N . LEU A 1 99 ? 6.737 -15.521 6.107 1.00 87.56 99 LEU A N 1
ATOM 826 C CA . LEU A 1 99 ? 7.522 -14.955 7.207 1.00 87.56 99 LEU A CA 1
ATOM 827 C C . LEU A 1 99 ? 6.655 -14.204 8.229 1.00 87.56 99 LEU A C 1
ATOM 829 O O . LEU A 1 99 ? 7.114 -13.952 9.341 1.00 87.56 99 LEU A O 1
ATOM 833 N N . LEU A 1 100 ? 5.428 -13.823 7.859 1.00 86.75 100 LEU A N 1
ATOM 834 C CA . LEU A 1 100 ? 4.560 -12.970 8.676 1.00 86.75 100 LEU A CA 1
ATOM 835 C C . LEU A 1 100 ? 3.683 -13.776 9.630 1.00 86.75 100 LEU A C 1
ATOM 837 O O . LEU A 1 100 ? 3.572 -13.432 10.805 1.00 86.75 100 LEU A O 1
ATOM 841 N N . ASP A 1 101 ? 3.040 -14.819 9.107 1.00 83.00 101 ASP A N 1
ATOM 842 C CA . ASP A 1 101 ? 2.104 -15.654 9.852 1.00 83.00 101 ASP A CA 1
ATOM 843 C C . ASP A 1 101 ? 1.988 -17.036 9.177 1.00 83.00 101 ASP A C 1
ATOM 845 O O . ASP A 1 101 ? 1.660 -17.103 7.985 1.00 83.00 101 ASP A O 1
ATOM 849 N N . PRO A 1 102 ? 2.224 -18.148 9.900 1.00 83.19 102 PRO A N 1
ATOM 850 C CA . PRO A 1 102 ? 2.028 -19.495 9.369 1.00 83.19 102 PRO A CA 1
ATOM 851 C C . PRO A 1 102 ? 0.625 -19.741 8.794 1.00 83.19 102 PRO A C 1
ATOM 853 O O . PRO A 1 102 ? 0.496 -20.474 7.817 1.00 83.19 102 PRO A O 1
ATOM 856 N N . GLU A 1 103 ? -0.421 -19.115 9.343 1.00 81.25 103 GLU A N 1
ATOM 857 C CA . GLU A 1 103 ? -1.792 -19.254 8.831 1.00 81.25 103 GLU A CA 1
ATOM 858 C C . GLU A 1 103 ? -1.973 -18.566 7.466 1.00 81.25 103 GLU A C 1
ATOM 860 O O . GLU A 1 103 ? -2.789 -18.997 6.647 1.00 81.25 103 GLU A O 1
ATOM 865 N N . LEU A 1 104 ? -1.170 -17.537 7.170 1.00 84.81 104 LEU A N 1
ATOM 866 C CA . LEU A 1 104 ? -1.165 -16.852 5.872 1.00 84.81 104 LEU A CA 1
ATOM 867 C C . LEU A 1 104 ? -0.315 -17.573 4.818 1.00 84.81 104 LEU A C 1
ATOM 869 O O . LEU A 1 104 ? -0.479 -17.304 3.624 1.00 84.81 104 LEU A O 1
ATOM 873 N N . ALA A 1 105 ? 0.580 -18.478 5.224 1.00 85.25 105 ALA A N 1
ATOM 874 C CA . ALA A 1 105 ? 1.527 -19.135 4.323 1.00 85.25 105 ALA A CA 1
ATOM 875 C C . ALA A 1 105 ? 0.822 -19.924 3.205 1.00 85.25 105 ALA A C 1
ATOM 877 O O . ALA A 1 105 ? 1.198 -19.797 2.034 1.00 85.25 105 ALA A O 1
ATOM 878 N N . ASP A 1 106 ? -0.257 -20.636 3.544 1.00 85.25 106 ASP A N 1
ATOM 879 C CA . ASP A 1 106 ? -0.985 -21.528 2.629 1.00 85.25 106 ASP A CA 1
ATOM 880 C C . ASP A 1 106 ? -2.390 -21.025 2.255 1.00 85.25 106 ASP A C 1
ATOM 882 O O . ASP A 1 106 ? -3.009 -21.530 1.318 1.00 85.25 106 ASP A O 1
ATOM 886 N N . GLY A 1 107 ? -2.892 -19.994 2.942 1.00 89.50 107 GLY A N 1
ATOM 887 C CA . GLY A 1 107 ? -4.214 -19.423 2.691 1.00 89.50 107 GLY A CA 1
ATOM 888 C C . GLY A 1 107 ? -4.335 -18.718 1.335 1.00 89.50 107 GLY A C 1
ATOM 889 O O . GLY A 1 107 ? -3.355 -18.205 0.779 1.00 89.50 107 GLY A O 1
ATOM 890 N N . LYS A 1 108 ? -5.564 -18.655 0.810 1.00 94.00 108 LYS A N 1
ATOM 891 C CA . LYS A 1 108 ? -5.909 -17.758 -0.301 1.00 94.00 108 LYS A CA 1
ATOM 892 C C . LYS A 1 108 ? -6.260 -16.375 0.225 1.00 94.00 108 LYS A C 1
ATOM 894 O O . LYS A 1 108 ? -6.897 -16.268 1.269 1.00 94.00 108 LYS A O 1
ATOM 899 N N . VAL A 1 109 ? -5.867 -15.339 -0.510 1.00 93.38 109 VAL A N 1
ATOM 900 C CA . VAL A 1 109 ? -6.140 -13.944 -0.141 1.00 93.38 109 VAL A CA 1
ATOM 901 C C . VAL A 1 109 ? -6.942 -13.257 -1.236 1.00 93.38 109 VAL A C 1
ATOM 903 O O . VAL A 1 109 ? -6.518 -13.218 -2.391 1.00 93.38 109 VAL A O 1
ATOM 906 N N . ASP A 1 110 ? -8.099 -12.724 -0.849 1.00 95.31 110 ASP A N 1
ATOM 907 C CA . ASP A 1 110 ? -8.905 -11.822 -1.666 1.00 95.31 110 ASP A CA 1
ATOM 908 C C . ASP A 1 110 ? -8.481 -10.380 -1.379 1.00 95.31 110 ASP A C 1
ATOM 910 O O . ASP A 1 110 ? -8.428 -9.960 -0.220 1.00 95.31 110 ASP A O 1
ATOM 914 N N . PHE A 1 111 ? -8.211 -9.607 -2.429 1.00 94.94 111 PHE A N 1
ATOM 915 C CA . PHE A 1 111 ? -7.855 -8.200 -2.288 1.00 94.94 111 PHE A CA 1
ATOM 916 C C . PHE A 1 111 ? -9.064 -7.301 -2.541 1.00 94.94 111 PHE A C 1
ATOM 918 O O . PHE A 1 111 ? -9.733 -7.407 -3.570 1.00 94.94 111 PHE A O 1
ATOM 925 N N . TYR A 1 112 ? -9.304 -6.382 -1.608 1.00 95.25 112 TYR A N 1
ATOM 926 C CA . TYR A 1 112 ? -10.347 -5.369 -1.703 1.00 95.25 112 TYR A CA 1
ATOM 927 C C . TYR A 1 112 ? -9.712 -3.983 -1.709 1.00 95.25 112 TYR A C 1
ATOM 929 O O . TYR A 1 112 ? -8.879 -3.678 -0.854 1.00 95.25 112 TYR A O 1
ATOM 937 N N . PHE A 1 113 ? -10.136 -3.143 -2.646 1.00 93.75 113 PHE A N 1
ATOM 938 C CA . PHE A 1 113 ? -9.659 -1.775 -2.806 1.00 93.75 113 PHE A CA 1
ATOM 939 C C . PHE A 1 113 ? -10.829 -0.790 -2.808 1.00 93.75 113 PHE A C 1
ATOM 941 O O . PHE A 1 113 ? -11.970 -1.142 -3.107 1.00 93.75 113 PHE A O 1
ATOM 948 N N . ASP A 1 114 ? -10.534 0.457 -2.455 1.00 91.69 114 ASP A N 1
ATOM 949 C CA . ASP A 1 114 ? -11.471 1.571 -2.604 1.00 91.69 114 ASP A CA 1
ATOM 950 C C . ASP A 1 114 ? -11.711 1.852 -4.095 1.00 91.69 114 ASP A C 1
ATOM 952 O O . ASP A 1 114 ? -10.826 1.616 -4.921 1.00 91.69 114 ASP A O 1
ATOM 956 N N . ASN A 1 115 ? -12.884 2.373 -4.449 1.00 89.12 115 ASN A N 1
ATOM 957 C CA . ASN A 1 115 ? -13.195 2.747 -5.826 1.00 89.12 115 ASN A CA 1
ATOM 958 C C . ASN A 1 115 ? -12.243 3.852 -6.303 1.00 89.12 115 ASN A C 1
ATOM 960 O O . ASN A 1 115 ? -12.168 4.937 -5.720 1.00 89.12 115 ASN A O 1
ATOM 964 N N . ARG A 1 116 ? -11.508 3.579 -7.383 1.00 83.00 116 ARG A N 1
ATOM 965 C CA . ARG A 1 116 ? -10.487 4.474 -7.945 1.00 83.00 116 ARG A CA 1
ATOM 966 C C . ARG A 1 116 ? -10.508 4.426 -9.470 1.00 83.00 116 ARG A C 1
ATOM 968 O O . ARG A 1 116 ? -11.053 3.497 -10.060 1.00 83.00 116 ARG A O 1
ATOM 975 N N . MET A 1 117 ? -9.893 5.418 -10.117 1.00 79.38 117 MET A N 1
ATOM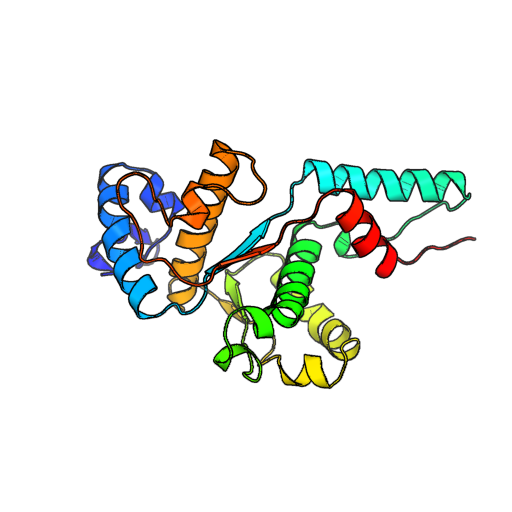 976 C CA . MET A 1 117 ? -9.821 5.480 -11.586 1.00 79.38 117 MET A CA 1
ATOM 977 C C . MET A 1 117 ? -9.029 4.301 -12.178 1.00 79.38 117 MET A C 1
ATOM 979 O O . MET A 1 117 ? -9.245 3.907 -13.322 1.00 79.38 117 MET A O 1
ATOM 983 N N . GLU A 1 118 ? -8.140 3.709 -11.385 1.00 84.06 118 GLU A N 1
ATOM 984 C CA . GLU A 1 118 ? -7.260 2.603 -11.747 1.00 84.06 118 GLU A CA 1
ATOM 985 C C . GLU A 1 118 ? -7.971 1.238 -11.808 1.00 84.06 118 GLU A C 1
ATOM 987 O O . GLU A 1 118 ? -7.398 0.293 -12.354 1.00 84.06 118 GLU A O 1
ATOM 992 N N . GLU A 1 119 ? -9.216 1.119 -11.321 1.00 88.56 119 GLU A N 1
ATOM 993 C CA . GLU A 1 119 ? -9.995 -0.133 -11.338 1.00 88.56 119 GLU A CA 1
ATOM 994 C C . GLU A 1 119 ? -10.049 -0.752 -12.739 1.00 88.56 119 GLU A C 1
ATOM 996 O O . GLU A 1 119 ? -9.804 -1.949 -12.910 1.00 88.56 119 GLU A O 1
ATOM 1001 N N . GLY A 1 120 ? -10.350 0.064 -13.754 1.00 87.19 120 GLY A N 1
ATOM 1002 C CA . GLY A 1 120 ? -10.474 -0.405 -15.133 1.00 87.19 120 GLY A CA 1
ATOM 1003 C C . GLY A 1 120 ? -9.163 -0.980 -15.667 1.00 87.19 120 GLY A C 1
ATOM 1004 O O . GLY A 1 120 ? -9.169 -1.979 -16.385 1.00 87.19 120 GLY A O 1
ATOM 1005 N N . PHE A 1 121 ? -8.030 -0.393 -15.275 1.00 85.12 121 PHE A N 1
ATOM 1006 C CA . PHE A 1 121 ? -6.711 -0.902 -15.635 1.00 85.12 121 PHE A CA 1
ATOM 1007 C C . PHE A 1 121 ? -6.408 -2.222 -14.927 1.00 85.12 121 PHE A C 1
AT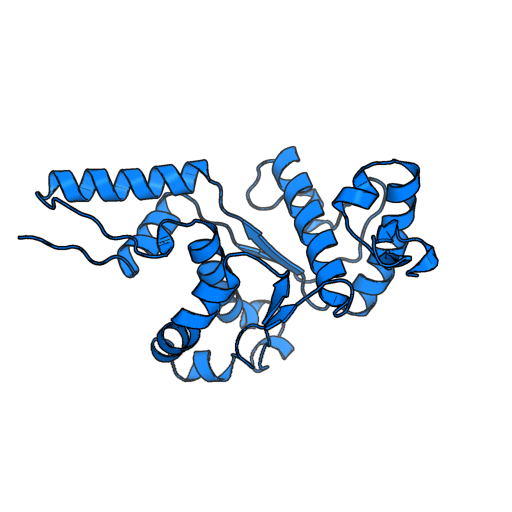OM 1009 O O . PHE A 1 121 ? -6.108 -3.200 -15.610 1.00 85.12 121 PHE A O 1
ATOM 1016 N N . ILE A 1 122 ? -6.518 -2.259 -13.597 1.00 87.12 122 ILE A N 1
ATOM 1017 C CA . ILE A 1 122 ? -6.233 -3.457 -12.795 1.00 87.12 122 ILE A CA 1
ATOM 1018 C C . ILE A 1 122 ? -7.115 -4.614 -13.265 1.00 87.12 122 ILE A C 1
ATOM 1020 O O . ILE A 1 122 ? -6.664 -5.748 -13.422 1.00 87.12 122 ILE A O 1
ATOM 1024 N N . SER A 1 123 ? -8.372 -4.310 -13.578 1.00 88.50 123 SER A N 1
ATOM 1025 C CA . SER A 1 123 ? -9.297 -5.288 -14.119 1.00 88.50 123 SER A CA 1
ATOM 1026 C C . SER A 1 123 ? -8.906 -5.788 -15.505 1.00 88.50 123 SER A C 1
ATOM 1028 O O . SER A 1 123 ? -9.088 -6.975 -15.769 1.00 88.50 123 SER A O 1
ATOM 1030 N N . ALA A 1 124 ? -8.402 -4.926 -16.385 1.00 88.06 124 ALA A N 1
ATOM 1031 C CA . ALA A 1 124 ? -8.016 -5.309 -17.740 1.00 88.06 124 ALA A CA 1
ATOM 1032 C C . ALA A 1 124 ? -6.730 -6.148 -17.788 1.00 88.06 124 ALA A C 1
ATOM 1034 O O . ALA A 1 124 ? -6.562 -6.920 -18.723 1.00 88.06 124 ALA A O 1
ATOM 1035 N N . THR A 1 125 ? -5.837 -6.007 -16.805 1.00 87.31 125 THR A N 1
ATOM 1036 C CA . THR A 1 125 ? -4.529 -6.686 -16.795 1.00 87.31 125 THR A CA 1
ATOM 1037 C C . THR A 1 125 ? -4.439 -7.859 -15.828 1.00 87.31 125 THR A C 1
ATOM 1039 O O . THR A 1 125 ? -3.407 -8.524 -15.778 1.00 87.31 125 THR A O 1
ATOM 1042 N N . TRP A 1 126 ? -5.505 -8.149 -15.078 1.00 91.75 126 TRP A N 1
ATOM 1043 C CA . TRP A 1 126 ? -5.510 -9.218 -14.079 1.00 91.75 126 TRP A CA 1
ATOM 1044 C C . TRP A 1 126 ? -5.173 -10.598 -14.652 1.00 91.75 126 TRP A C 1
ATOM 1046 O O . TRP A 1 126 ? -4.386 -11.329 -14.056 1.00 91.75 126 TRP A O 1
ATOM 1056 N N . ASP A 1 127 ? -5.739 -10.954 -15.804 1.00 92.56 127 ASP A N 1
ATOM 1057 C CA . ASP A 1 127 ? -5.540 -12.285 -16.385 1.00 92.56 127 ASP A CA 1
ATOM 1058 C C . ASP A 1 127 ? -4.097 -12.456 -16.883 1.00 92.56 127 ASP A C 1
ATOM 1060 O O . ASP A 1 127 ? -3.460 -13.470 -16.589 1.00 92.56 127 ASP A O 1
ATOM 1064 N N . ASP A 1 128 ? -3.542 -11.431 -17.539 1.00 89.94 128 ASP A N 1
ATOM 1065 C CA . ASP A 1 128 ? -2.137 -11.393 -17.961 1.00 89.94 128 ASP A CA 1
ATOM 1066 C C . ASP A 1 128 ? -1.204 -11.460 -16.746 1.00 89.94 128 ASP A C 1
ATOM 1068 O O . ASP A 1 128 ? -0.295 -12.297 -16.696 1.00 89.94 128 ASP A O 1
ATOM 1072 N N . TYR A 1 129 ? -1.484 -10.643 -15.724 1.00 90.56 129 TYR A N 1
ATOM 1073 C CA . TYR A 1 129 ? -0.777 -10.657 -14.449 1.00 90.56 129 TYR A CA 1
ATOM 1074 C C . TYR A 1 129 ? -0.770 -12.060 -13.841 1.00 90.56 129 TYR A C 1
ATOM 1076 O O . TYR A 1 129 ? 0.308 -12.580 -13.548 1.00 90.56 129 TYR A O 1
ATOM 1084 N N . MET A 1 130 ? -1.933 -12.703 -13.708 1.00 94.38 130 MET A N 1
ATOM 1085 C CA . MET A 1 130 ? -2.044 -14.036 -13.125 1.00 94.38 130 MET A CA 1
ATOM 1086 C C . MET A 1 130 ? -1.344 -15.078 -13.985 1.00 94.38 130 MET A C 1
ATOM 1088 O O . MET A 1 130 ? -0.627 -15.905 -13.434 1.00 94.38 130 MET A O 1
ATOM 1092 N N . SER A 1 131 ? -1.479 -15.030 -15.314 1.00 93.19 131 SER A N 1
ATOM 1093 C CA . SER A 1 131 ? -0.865 -16.001 -16.229 1.00 93.19 131 SER A CA 1
ATOM 1094 C C . SER A 1 131 ? 0.659 -16.078 -16.088 1.00 93.19 131 SER A C 1
ATOM 1096 O O . SER A 1 131 ? 1.216 -17.179 -16.141 1.00 93.19 131 SER A O 1
ATOM 1098 N N . SER A 1 132 ? 1.300 -14.939 -15.803 1.00 89.50 132 SER A N 1
ATOM 1099 C CA . SER A 1 132 ? 2.752 -14.807 -15.639 1.00 89.50 132 SER A CA 1
ATOM 1100 C C . SER A 1 132 ? 3.300 -15.392 -14.330 1.00 89.50 132 SER A C 1
ATOM 1102 O O . SER A 1 132 ? 4.514 -15.514 -14.170 1.00 89.50 132 SER A O 1
ATOM 1104 N N . ARG A 1 133 ? 2.433 -15.763 -13.376 1.00 91.56 133 ARG A N 1
ATOM 1105 C CA . ARG A 1 133 ? 2.858 -16.247 -12.054 1.00 91.56 133 ARG A CA 1
ATOM 1106 C C . ARG A 1 133 ? 3.137 -17.755 -12.033 1.00 91.56 133 ARG A C 1
ATOM 1108 O O . ARG A 1 133 ? 2.452 -18.513 -12.724 1.00 91.56 133 ARG A O 1
ATOM 1115 N N . PRO A 1 134 ? 4.094 -18.222 -11.210 1.00 92.00 134 PRO A N 1
ATOM 1116 C CA . PRO A 1 134 ? 4.242 -19.646 -10.916 1.00 92.00 134 PRO A CA 1
ATOM 1117 C C . PRO A 1 134 ? 2.948 -20.225 -10.333 1.00 92.00 134 PRO A C 1
ATOM 1119 O O . PRO A 1 134 ? 2.241 -19.532 -9.600 1.00 92.00 134 PRO A O 1
ATOM 1122 N N . ASP A 1 135 ? 2.651 -21.495 -10.612 1.00 93.00 135 ASP A N 1
ATOM 1123 C CA . ASP A 1 135 ? 1.415 -22.144 -10.143 1.00 93.00 135 ASP A CA 1
ATOM 1124 C C . ASP A 1 135 ? 1.286 -22.139 -8.615 1.00 93.00 135 ASP A C 1
ATOM 1126 O O . ASP A 1 135 ? 0.193 -21.942 -8.084 1.00 93.00 135 ASP A O 1
ATOM 1130 N N . GLU A 1 136 ? 2.409 -22.272 -7.905 1.00 90.38 136 GLU A N 1
ATOM 1131 C CA . GLU A 1 136 ? 2.463 -22.126 -6.450 1.00 90.38 136 GLU A CA 1
ATOM 1132 C C . GLU A 1 136 ? 1.907 -20.766 -6.013 1.00 90.38 136 GLU A C 1
ATOM 1134 O O . GLU A 1 136 ? 1.002 -20.712 -5.188 1.00 90.38 136 GLU A O 1
ATOM 1139 N N . THR A 1 137 ? 2.374 -19.673 -6.618 1.00 90.94 137 THR A N 1
ATOM 1140 C CA . THR A 1 137 ? 1.903 -18.315 -6.328 1.00 90.94 137 THR A CA 1
ATOM 1141 C C . THR A 1 137 ? 0.460 -18.099 -6.787 1.00 90.94 137 THR A C 1
ATOM 1143 O O . THR A 1 137 ? -0.324 -17.503 -6.053 1.00 90.94 137 THR A O 1
ATOM 1146 N N . LYS A 1 138 ? 0.055 -18.621 -7.954 1.00 93.00 138 LYS A N 1
ATOM 1147 C CA . LYS A 1 138 ? -1.333 -18.514 -8.450 1.00 93.00 138 LYS A CA 1
ATOM 1148 C C . LYS A 1 138 ? -2.341 -19.112 -7.472 1.00 93.00 138 LYS A 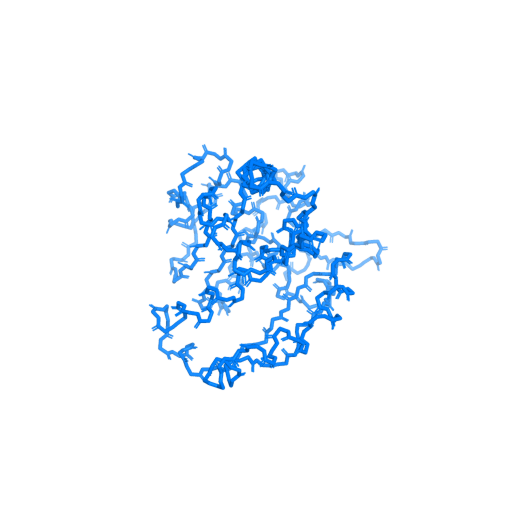C 1
ATOM 1150 O O . LYS A 1 138 ? -3.381 -18.513 -7.220 1.00 93.00 138 LYS A O 1
ATOM 1155 N N . ASN A 1 139 ? -2.014 -20.264 -6.884 1.00 92.25 139 ASN A N 1
ATOM 1156 C CA . ASN A 1 139 ? -2.881 -20.966 -5.936 1.00 92.25 139 ASN A CA 1
ATOM 1157 C C . ASN A 1 139 ? -3.073 -20.228 -4.605 1.00 92.25 139 ASN A C 1
ATOM 1159 O O . ASN A 1 139 ? -3.946 -20.605 -3.825 1.00 92.25 139 ASN A O 1
ATOM 1163 N N . ARG A 1 140 ? -2.283 -19.180 -4.358 1.00 92.88 140 ARG A N 1
ATOM 1164 C CA . ARG A 1 140 ? -2.338 -18.333 -3.164 1.00 92.88 140 ARG A CA 1
ATOM 1165 C C . ARG A 1 140 ? -3.223 -17.100 -3.336 1.00 92.88 140 ARG A C 1
ATOM 1167 O O . ARG A 1 140 ? -3.625 -16.504 -2.337 1.00 92.88 140 ARG A O 1
ATOM 1174 N N . TYR A 1 141 ? -3.543 -16.727 -4.570 1.00 94.44 141 TYR A N 1
ATOM 1175 C CA . TYR A 1 141 ? -4.525 -15.687 -4.845 1.00 94.44 141 TYR A CA 1
ATOM 1176 C C . TYR A 1 141 ? -5.942 -16.252 -4.732 1.00 94.44 141 TYR A C 1
ATOM 1178 O O . TYR A 1 141 ? -6.226 -17.387 -5.135 1.00 94.44 141 TYR A O 1
ATOM 1186 N N . GLY A 1 142 ? -6.825 -15.457 -4.139 1.00 94.62 142 GLY A N 1
ATOM 1187 C CA . GLY A 1 142 ? -8.256 -15.704 -4.126 1.00 94.62 142 GLY A CA 1
ATOM 1188 C C . GLY A 1 142 ? -8.916 -15.273 -5.438 1.00 94.62 142 GLY A C 1
ATOM 1189 O O . GLY A 1 142 ? -8.432 -15.567 -6.533 1.00 94.62 142 GLY A O 1
ATOM 1190 N N . ALA A 1 143 ? -10.052 -14.600 -5.330 1.00 94.94 143 ALA A N 1
ATOM 1191 C CA . ALA A 1 143 ? -10.726 -13.954 -6.438 1.00 94.94 143 ALA A CA 1
ATOM 1192 C C . ALA A 1 143 ? -9.914 -12.768 -6.985 1.00 94.94 143 ALA A C 1
ATOM 1194 O O . ALA A 1 143 ? -8.999 -12.237 -6.351 1.00 94.94 143 ALA A O 1
ATOM 1195 N N . LYS A 1 144 ? -10.296 -12.333 -8.188 1.00 95.00 144 LYS A N 1
ATOM 1196 C CA . LYS A 1 144 ? -9.838 -11.072 -8.772 1.00 95.00 144 LYS A CA 1
ATOM 1197 C C . LYS A 1 144 ? -10.088 -9.910 -7.794 1.00 95.00 144 LYS A C 1
ATOM 1199 O O . LYS A 1 144 ? -11.147 -9.913 -7.164 1.00 95.00 144 LYS A O 1
ATOM 1204 N N . PRO A 1 145 ? -9.182 -8.916 -7.707 1.00 95.12 145 PRO A N 1
ATOM 1205 C CA . PRO A 1 145 ? -9.370 -7.724 -6.893 1.00 95.12 145 PRO A CA 1
ATOM 1206 C C . PRO A 1 145 ? -10.750 -7.094 -7.064 1.00 95.12 145 PRO A C 1
ATOM 1208 O O . PRO A 1 145 ? -11.212 -6.890 -8.190 1.00 95.12 145 PRO A O 1
ATOM 1211 N N . ILE A 1 146 ? -11.388 -6.779 -5.939 1.00 94.88 146 ILE A N 1
ATOM 1212 C CA . ILE A 1 146 ? -12.720 -6.177 -5.893 1.00 94.88 146 ILE A CA 1
ATOM 1213 C C . ILE A 1 146 ? -12.574 -4.715 -5.488 1.00 94.88 146 ILE A C 1
ATOM 1215 O O . ILE A 1 146 ? -11.980 -4.405 -4.456 1.00 94.88 146 ILE A O 1
ATOM 1219 N N . PHE A 1 147 ? -13.152 -3.825 -6.285 1.00 94.69 147 PHE A N 1
ATOM 1220 C CA . PHE A 1 147 ? -13.236 -2.402 -5.983 1.00 94.69 147 PHE A CA 1
ATOM 1221 C C . PHE A 1 147 ? -14.615 -2.119 -5.402 1.00 94.69 147 PHE A C 1
ATOM 1223 O O . PHE A 1 147 ? -15.634 -2.601 -5.907 1.00 94.69 147 PHE A O 1
ATOM 1230 N N . GLY A 1 148 ? -14.639 -1.441 -4.261 1.00 94.12 148 GLY A N 1
ATOM 1231 C CA . GLY A 1 148 ? -15.850 -1.278 -3.479 1.00 94.12 148 GLY A CA 1
ATOM 1232 C C . GLY A 1 148 ? -15.978 0.091 -2.842 1.00 94.12 148 GLY A C 1
ATOM 1233 O O . GLY A 1 148 ? -15.036 0.871 -2.741 1.00 94.12 148 GLY A O 1
ATOM 1234 N N . ASN A 1 149 ? -17.194 0.361 -2.374 1.00 93.00 149 ASN A N 1
ATOM 1235 C CA . ASN A 1 149 ? -17.509 1.550 -1.600 1.00 93.00 149 ASN A CA 1
ATOM 1236 C C . ASN A 1 149 ? -17.355 1.248 -0.100 1.00 93.00 149 ASN A C 1
ATOM 1238 O O . ASN A 1 149 ? -17.983 0.314 0.420 1.00 93.00 149 ASN A O 1
ATOM 1242 N N . ASP A 1 150 ? -16.567 2.067 0.595 1.00 92.00 150 ASP A N 1
ATOM 1243 C CA . ASP A 1 150 ? -16.273 1.958 2.029 1.00 92.00 150 ASP A CA 1
ATOM 1244 C C . ASP A 1 150 ? -17.505 2.098 2.946 1.00 92.00 150 ASP A C 1
ATOM 1246 O O . ASP A 1 150 ? -17.502 1.610 4.076 1.00 92.00 150 ASP A O 1
ATOM 1250 N N . GLN A 1 151 ? -18.614 2.655 2.459 1.00 90.75 151 GLN A N 1
ATOM 1251 C CA . GLN A 1 151 ? -19.904 2.689 3.159 1.00 90.75 151 GLN A CA 1
ATOM 1252 C C . GLN A 1 151 ? -20.648 1.347 3.116 1.00 90.75 151 GLN A C 1
ATOM 1254 O O . GLN A 1 151 ? -21.571 1.127 3.902 1.00 90.75 151 GLN A O 1
ATOM 1259 N N . THR A 1 152 ? -20.282 0.457 2.191 1.00 91.69 152 THR A N 1
ATOM 1260 C CA . THR A 1 152 ? -20.904 -0.871 2.030 1.00 91.69 152 THR A CA 1
ATOM 1261 C C . THR A 1 152 ? -19.986 -2.012 2.445 1.00 91.69 152 THR A C 1
ATOM 1263 O O . THR A 1 152 ? -20.473 -3.051 2.886 1.00 91.69 152 THR A O 1
ATOM 1266 N N . PHE A 1 153 ? -18.670 -1.805 2.374 1.00 94.38 153 PHE A N 1
ATOM 1267 C CA . PHE A 1 153 ? -17.662 -2.763 2.803 1.00 94.38 153 PHE A CA 1
ATOM 1268 C C . PHE A 1 153 ? -16.739 -2.112 3.840 1.00 94.38 153 PHE A C 1
ATOM 1270 O O . PHE A 1 153 ? -15.706 -1.528 3.518 1.00 94.38 153 PHE A O 1
ATOM 1277 N N . LEU A 1 154 ? -17.141 -2.214 5.113 1.00 93.06 154 LEU A N 1
ATOM 1278 C CA . LEU A 1 154 ? -16.484 -1.552 6.249 1.00 93.06 154 LEU A CA 1
ATOM 1279 C C . LEU A 1 154 ? -14.971 -1.808 6.387 1.00 93.06 154 LEU A C 1
ATOM 1281 O O . LEU A 1 154 ? -14.289 -0.895 6.853 1.00 93.06 154 LEU A O 1
ATOM 1285 N N . PRO A 1 155 ? -14.398 -2.964 5.986 1.00 95.38 155 PRO A N 1
ATOM 1286 C CA . PRO A 1 155 ? -12.945 -3.137 5.998 1.00 95.38 155 PRO A CA 1
ATOM 1287 C C . PRO A 1 155 ? -12.173 -2.066 5.209 1.00 95.38 155 PRO A C 1
ATOM 1289 O O . PRO A 1 155 ? -11.043 -1.749 5.574 1.00 95.38 155 PRO A O 1
ATOM 1292 N N . LEU A 1 156 ? -12.776 -1.431 4.197 1.00 95.94 156 LEU A N 1
ATOM 1293 C CA . LEU A 1 156 ? -12.139 -0.312 3.487 1.00 95.94 156 LEU A CA 1
ATOM 1294 C C . LEU A 1 156 ? -11.999 0.942 4.358 1.00 95.94 156 LEU A C 1
ATOM 1296 O O . LEU A 1 156 ? -11.032 1.678 4.199 1.00 95.94 156 LEU A O 1
ATOM 1300 N N . GLN A 1 157 ? -12.889 1.160 5.332 1.00 95.12 157 GLN A N 1
ATOM 1301 C CA . GLN A 1 157 ? -12.730 2.245 6.313 1.00 95.12 157 GLN A CA 1
ATOM 1302 C C . GLN A 1 157 ? -11.529 1.985 7.233 1.00 95.12 157 GLN A C 1
ATOM 1304 O O . GLN A 1 157 ? -10.830 2.916 7.632 1.00 95.12 157 GLN A O 1
ATOM 1309 N N . ALA A 1 158 ? -11.259 0.713 7.549 1.00 96.06 158 ALA A N 1
ATOM 1310 C CA . ALA A 1 158 ? -10.071 0.329 8.304 1.00 96.06 158 ALA A CA 1
ATOM 1311 C C . ALA A 1 158 ? -8.787 0.559 7.493 1.00 96.06 158 ALA A C 1
ATOM 1313 O O . ALA A 1 158 ? -7.802 1.064 8.035 1.00 96.06 158 ALA A O 1
ATOM 1314 N N . ALA A 1 159 ? -8.819 0.244 6.194 1.00 96.25 159 ALA A N 1
ATOM 1315 C CA . ALA A 1 159 ? -7.725 0.537 5.274 1.00 96.25 159 ALA A CA 1
ATOM 1316 C C . ALA A 1 159 ? -7.480 2.051 5.133 1.00 96.25 159 ALA A C 1
ATOM 1318 O O . ALA A 1 159 ? -6.329 2.473 5.152 1.00 96.25 159 ALA A O 1
ATOM 1319 N N . ASP A 1 160 ? -8.536 2.870 5.065 1.00 96.31 160 ASP A N 1
ATOM 1320 C CA . ASP A 1 160 ? -8.445 4.338 5.020 1.00 96.31 160 ASP A CA 1
ATOM 1321 C C . ASP A 1 160 ? -7.794 4.917 6.289 1.00 96.31 160 ASP A C 1
ATOM 1323 O O . ASP A 1 160 ? -6.873 5.730 6.190 1.00 96.31 160 ASP A O 1
ATOM 1327 N N . LEU A 1 161 ? -8.199 4.440 7.478 1.00 97.19 161 LEU A N 1
ATOM 1328 C CA . LEU A 1 161 ? -7.556 4.800 8.750 1.00 97.19 161 LEU A CA 1
ATOM 1329 C C . LEU A 1 161 ? -6.063 4.461 8.724 1.00 97.19 161 LEU A C 1
ATOM 1331 O O . LEU A 1 161 ? -5.234 5.295 9.086 1.00 97.19 161 LEU A O 1
ATOM 1335 N N . TRP A 1 162 ? -5.725 3.235 8.320 1.00 97.31 162 TRP A N 1
ATOM 1336 C CA . TRP A 1 162 ? -4.342 2.767 8.295 1.00 97.31 162 TRP A CA 1
ATOM 1337 C C . TRP A 1 162 ? -3.488 3.563 7.305 1.00 97.31 162 TRP A C 1
ATOM 1339 O O . TRP A 1 162 ? -2.427 4.054 7.677 1.00 97.31 162 TRP A O 1
ATOM 1349 N N . ALA A 1 163 ? -3.971 3.758 6.076 1.00 95.75 163 ALA A N 1
ATOM 1350 C CA . ALA A 1 163 ? -3.263 4.499 5.037 1.00 95.75 163 ALA A CA 1
ATOM 1351 C C . ALA A 1 163 ? -2.995 5.958 5.432 1.00 95.75 163 ALA A C 1
ATOM 1353 O O . ALA A 1 163 ? -1.923 6.486 5.131 1.00 95.75 163 ALA A O 1
ATOM 1354 N N . TRP A 1 164 ? -3.942 6.605 6.119 1.00 97.19 164 TRP A N 1
ATOM 1355 C CA . TRP A 1 164 ? -3.754 7.961 6.632 1.00 97.19 164 TRP A CA 1
ATOM 1356 C C . TRP A 1 164 ? -2.632 8.015 7.672 1.00 97.19 164 TRP A C 1
ATOM 1358 O O . TRP A 1 164 ? -1.700 8.792 7.515 1.00 97.19 164 TRP A O 1
ATOM 1368 N N . TRP A 1 165 ? -2.662 7.144 8.684 1.00 97.19 165 TRP A N 1
ATOM 1369 C CA . TRP A 1 165 ? -1.636 7.144 9.733 1.00 97.19 165 TRP A CA 1
ATOM 1370 C C . TRP A 1 165 ? -0.253 6.761 9.223 1.00 97.19 165 TRP A C 1
ATOM 1372 O O . TRP A 1 165 ? 0.733 7.364 9.636 1.00 97.19 165 TRP A O 1
ATOM 1382 N N . VAL A 1 166 ? -0.180 5.807 8.293 1.00 96.06 166 VAL A N 1
ATOM 1383 C CA . VAL A 1 166 ? 1.068 5.475 7.600 1.00 96.06 166 VAL A CA 1
ATOM 1384 C C . VAL A 1 166 ? 1.656 6.722 6.945 1.00 96.06 166 VAL A C 1
ATOM 1386 O O . VAL A 1 166 ? 2.840 6.991 7.128 1.00 96.06 166 VAL A O 1
ATOM 1389 N N . ARG A 1 167 ? 0.841 7.516 6.240 1.00 95.00 167 ARG A N 1
ATOM 1390 C CA . ARG A 1 167 ? 1.301 8.768 5.631 1.00 95.00 167 ARG A CA 1
ATOM 1391 C C . ARG A 1 167 ? 1.846 9.743 6.673 1.00 95.00 167 ARG A C 1
ATOM 1393 O O . ARG A 1 167 ? 2.983 10.171 6.523 1.00 95.00 167 ARG A O 1
ATOM 1400 N N . GLU A 1 168 ? 1.091 10.030 7.731 1.00 95.88 168 GLU A N 1
ATOM 1401 C CA . GLU A 1 168 ? 1.526 10.970 8.776 1.00 95.88 168 GLU A CA 1
ATOM 1402 C C . GLU A 1 168 ? 2.848 10.544 9.426 1.00 95.88 168 GLU A C 1
ATOM 1404 O O . GLU A 1 168 ? 3.744 11.360 9.627 1.00 95.88 168 GLU A O 1
ATOM 1409 N N . TRP A 1 169 ? 3.009 9.251 9.727 1.00 96.25 169 TRP A N 1
ATOM 1410 C CA . TRP A 1 169 ? 4.243 8.743 10.328 1.00 96.25 169 TRP A CA 1
ATOM 1411 C C . TRP A 1 169 ? 5.453 8.897 9.409 1.00 96.25 169 TRP A C 1
ATOM 1413 O O . TRP A 1 169 ? 6.548 9.207 9.881 1.00 96.25 169 TRP A O 1
ATOM 1423 N N . TYR A 1 170 ? 5.267 8.691 8.106 1.00 94.31 170 TYR A N 1
ATOM 1424 C CA . TYR A 1 170 ? 6.329 8.896 7.128 1.00 94.31 170 TYR A CA 1
ATOM 1425 C C . TYR A 1 170 ? 6.636 10.373 6.884 1.00 94.31 170 TYR A C 1
ATOM 1427 O O . TYR A 1 170 ? 7.799 10.705 6.678 1.00 94.31 170 TYR A O 1
ATOM 1435 N N . GLU A 1 171 ? 5.638 11.253 6.927 1.00 92.56 171 GLU A N 1
ATOM 1436 C CA . GLU A 1 171 ? 5.847 12.700 6.812 1.00 92.56 171 GLU A CA 1
ATOM 1437 C C . GLU A 1 171 ? 6.608 13.273 8.021 1.00 92.56 171 GLU A C 1
ATOM 1439 O O . GLU A 1 171 ? 7.359 14.236 7.872 1.00 92.56 171 GLU A O 1
ATOM 1444 N N . GLU A 1 172 ? 6.465 12.670 9.205 1.00 92.56 172 GLU A N 1
ATOM 1445 C CA . GLU A 1 172 ? 7.128 13.129 10.430 1.00 92.56 172 GLU A CA 1
ATOM 1446 C C . GLU A 1 172 ? 8.608 12.717 10.539 1.00 92.56 172 GLU A C 1
ATOM 1448 O O . GLU A 1 172 ? 9.442 13.537 10.921 1.00 92.56 172 GLU A O 1
ATOM 1453 N N . ASP A 1 173 ? 8.939 11.453 10.250 1.00 88.06 173 ASP A N 1
ATOM 1454 C CA . ASP A 1 173 ? 10.280 10.879 10.492 1.00 88.06 173 ASP A CA 1
ATOM 1455 C C . ASP A 1 173 ? 11.067 10.638 9.187 1.00 88.06 173 ASP A C 1
ATOM 1457 O O . ASP A 1 173 ? 12.294 10.604 9.189 1.00 88.06 173 ASP A O 1
ATOM 1461 N N . ALA A 1 174 ? 10.382 10.481 8.047 1.00 83.06 174 ALA A N 1
ATOM 1462 C CA . ALA A 1 174 ? 10.959 10.148 6.735 1.00 83.06 174 ALA A CA 1
ATOM 1463 C C . ALA A 1 174 ? 11.880 8.904 6.701 1.00 83.06 174 ALA A C 1
ATOM 1465 O O . ALA A 1 174 ? 12.493 8.619 5.672 1.00 83.06 174 ALA A O 1
ATOM 1466 N N . SER A 1 175 ? 11.954 8.138 7.791 1.00 87.81 175 SER A N 1
ATOM 1467 C CA . SER A 1 175 ? 12.713 6.895 7.893 1.00 87.81 175 SER A CA 1
ATOM 1468 C C . SER A 1 175 ? 12.041 5.762 7.109 1.00 87.81 175 SER A C 1
ATOM 1470 O O . SER A 1 175 ? 10.875 5.858 6.730 1.00 87.81 175 SER A O 1
ATOM 1472 N N . GLU A 1 176 ? 12.779 4.682 6.835 1.00 83.94 176 GLU A N 1
ATOM 1473 C CA . GLU A 1 176 ? 12.271 3.507 6.105 1.00 83.94 176 GLU A CA 1
ATOM 1474 C C . GLU A 1 176 ? 11.124 2.811 6.859 1.00 83.94 176 GLU A C 1
ATOM 1476 O O . GLU A 1 176 ? 10.106 2.451 6.264 1.00 83.94 176 GLU A O 1
ATOM 1481 N N . LEU A 1 177 ? 11.256 2.708 8.184 1.00 89.12 177 LEU A N 1
ATOM 1482 C CA . LEU A 1 177 ? 10.226 2.229 9.099 1.00 89.12 177 LEU A CA 1
ATOM 1483 C C . LEU A 1 177 ? 10.060 3.240 10.246 1.00 89.12 177 LEU A C 1
ATOM 1485 O O . LEU A 1 177 ? 10.843 3.206 11.199 1.00 89.12 177 LEU A O 1
ATOM 1489 N N . PRO A 1 178 ? 9.045 4.122 10.188 1.00 93.44 178 PRO A N 1
ATOM 1490 C CA . PRO A 1 178 ? 8.823 5.127 11.217 1.00 93.44 178 PRO A CA 1
ATOM 1491 C C . PRO A 1 178 ? 8.672 4.513 12.607 1.00 93.44 178 PRO A C 1
ATOM 1493 O O . PRO A 1 178 ? 7.870 3.598 12.815 1.00 93.44 178 PRO A O 1
ATOM 1496 N N . THR A 1 179 ? 9.371 5.076 13.598 1.00 94.00 179 THR A N 1
ATOM 1497 C CA . THR A 1 179 ? 9.337 4.565 14.987 1.00 94.00 179 THR A CA 1
ATOM 1498 C C . THR A 1 179 ? 7.906 4.499 15.534 1.00 94.00 179 THR A C 1
ATOM 1500 O O . THR A 1 179 ? 7.539 3.580 16.275 1.00 94.00 179 THR A O 1
ATOM 1503 N N . LYS A 1 180 ? 7.060 5.468 15.166 1.00 96.06 180 LYS A N 1
ATOM 1504 C CA . LYS A 1 180 ? 5.649 5.484 15.567 1.00 96.06 180 LYS A CA 1
ATOM 1505 C C . LYS A 1 180 ? 4.842 4.359 14.921 1.00 96.06 180 LYS A C 1
ATOM 1507 O O . LYS A 1 180 ? 4.028 3.746 15.606 1.00 96.06 180 LYS A O 1
ATOM 1512 N N . MET A 1 181 ? 5.120 4.028 13.663 1.00 95.69 181 MET A N 1
ATOM 1513 C CA . MET A 1 181 ? 4.483 2.915 12.961 1.00 95.69 181 MET A CA 1
ATOM 1514 C C . MET A 1 181 ? 4.822 1.574 13.618 1.00 95.69 181 MET A C 1
ATOM 1516 O O . MET A 1 181 ? 3.919 0.804 13.942 1.00 95.69 181 MET A O 1
ATOM 1520 N N . GLU A 1 182 ? 6.103 1.327 13.909 1.00 93.50 182 GLU A N 1
ATOM 1521 C CA . GLU A 1 182 ? 6.565 0.104 14.587 1.00 93.50 182 GLU A CA 1
ATOM 1522 C C . GLU A 1 182 ? 5.897 -0.087 15.963 1.00 93.50 182 GLU A C 1
ATOM 1524 O O . GLU A 1 182 ? 5.598 -1.201 16.410 1.00 93.50 182 GLU A O 1
ATOM 1529 N N . ASN A 1 183 ? 5.635 1.023 16.652 1.00 95.06 183 ASN A N 1
ATOM 1530 C CA . ASN A 1 183 ? 5.053 1.021 17.986 1.00 95.06 183 ASN A CA 1
ATOM 1531 C C . ASN A 1 183 ? 3.534 1.218 18.008 1.00 95.06 183 ASN A C 1
ATOM 1533 O O . ASN A 1 183 ? 2.977 1.301 19.107 1.00 95.06 183 ASN A O 1
ATOM 1537 N N . PHE A 1 184 ? 2.878 1.264 16.841 1.00 96.56 184 PHE A N 1
ATOM 1538 C CA . PHE A 1 184 ? 1.451 1.575 16.704 1.00 96.56 184 PHE A CA 1
ATOM 1539 C C . PHE A 1 184 ? 1.066 2.815 17.534 1.00 96.56 184 PHE A C 1
ATOM 1541 O O . PHE A 1 184 ? 0.116 2.797 18.320 1.00 96.56 184 PHE A O 1
ATOM 1548 N N . ASP A 1 185 ? 1.875 3.869 17.422 1.00 97.19 185 ASP A N 1
ATOM 1549 C CA . ASP A 1 185 ? 1.765 5.118 18.167 1.00 97.19 185 ASP A CA 1
ATOM 1550 C C . ASP A 1 185 ? 1.020 6.170 17.345 1.00 97.19 185 ASP A C 1
ATOM 1552 O O . ASP A 1 185 ? 1.570 6.801 16.445 1.00 97.19 185 ASP A O 1
ATOM 1556 N N . PHE A 1 186 ? -0.245 6.377 17.686 1.00 96.31 186 PHE A N 1
ATOM 1557 C CA . PHE A 1 186 ? -1.139 7.323 17.025 1.00 96.31 186 PHE A CA 1
ATOM 1558 C C . PHE A 1 186 ? -1.127 8.696 17.727 1.00 96.31 186 PHE A C 1
ATOM 1560 O O . PHE A 1 186 ? -2.082 9.470 17.654 1.00 96.31 186 PHE A O 1
ATOM 1567 N N . GLY A 1 187 ? -0.064 8.995 18.483 1.00 94.62 187 GLY A N 1
ATOM 1568 C CA . GLY A 1 187 ? 0.110 10.238 19.228 1.00 94.62 187 GLY A CA 1
ATOM 1569 C C . GLY A 1 187 ? -0.618 10.219 20.569 1.00 94.62 187 GLY A C 1
ATOM 1570 O O . GLY A 1 187 ? 0.006 10.060 21.617 1.00 94.62 187 GLY A O 1
ATOM 1571 N N . THR A 1 188 ? -1.943 10.392 20.566 1.00 94.81 188 THR A N 1
ATOM 1572 C CA . THR A 1 188 ? -2.735 10.467 21.812 1.00 94.81 188 THR A CA 1
ATOM 1573 C C . THR A 1 188 ? -3.211 9.105 22.318 1.00 94.81 188 THR A C 1
ATOM 1575 O O . THR A 1 188 ? -3.682 8.995 23.451 1.00 94.81 188 THR A O 1
ATOM 1578 N N . TRP A 1 189 ? -3.056 8.049 21.516 1.00 96.88 189 TRP A N 1
ATOM 1579 C CA . TRP A 1 189 ? -3.297 6.667 21.922 1.00 96.88 189 TRP A CA 1
ATOM 1580 C C . TRP A 1 189 ? -2.299 5.715 21.262 1.00 96.88 189 TRP A C 1
ATOM 1582 O O . TRP A 1 189 ? -1.622 6.056 20.294 1.00 96.88 189 TRP A O 1
ATOM 1592 N N . ARG A 1 190 ? -2.227 4.493 21.791 1.00 97.31 190 ARG A N 1
ATOM 1593 C CA . ARG A 1 190 ? -1.419 3.407 21.232 1.00 97.31 190 ARG A CA 1
ATOM 1594 C C . ARG A 1 190 ? -2.296 2.214 20.912 1.00 97.31 190 ARG A C 1
ATOM 1596 O O . ARG A 1 190 ? -3.232 1.923 21.658 1.00 97.31 190 ARG A O 1
ATOM 1603 N N . GLY A 1 191 ? -1.968 1.534 19.823 1.00 96.38 191 GLY A N 1
ATOM 1604 C CA . GLY A 1 191 ? -2.536 0.239 19.489 1.00 96.38 191 GLY A CA 1
ATOM 1605 C C . GLY A 1 191 ? -1.763 -0.933 20.084 1.00 96.38 191 GLY A C 1
ATOM 1606 O O . GLY A 1 191 ? -0.627 -0.814 20.540 1.00 96.38 191 GLY A O 1
ATOM 1607 N N . LYS A 1 192 ? -2.392 -2.099 20.044 1.00 96.06 192 LYS A N 1
ATOM 1608 C CA . LYS A 1 192 ? -1.797 -3.414 20.220 1.00 96.06 192 LYS A CA 1
ATOM 1609 C C . LYS A 1 192 ? -0.854 -3.702 19.054 1.00 96.06 192 LYS A C 1
ATOM 1611 O O . LYS A 1 192 ? -1.246 -3.662 17.888 1.00 96.06 192 LYS A O 1
ATOM 1616 N N . LYS A 1 193 ? 0.387 -4.055 19.396 1.00 94.81 193 LYS A N 1
ATOM 1617 C CA . LYS A 1 193 ? 1.373 -4.536 18.427 1.00 94.81 193 LYS A CA 1
ATOM 1618 C C . LYS A 1 193 ? 0.881 -5.815 17.752 1.00 94.81 193 LYS A C 1
ATOM 1620 O O . LYS A 1 193 ? 0.374 -6.721 18.416 1.00 94.81 193 LYS A O 1
ATOM 1625 N N . ARG A 1 194 ? 1.081 -5.884 16.442 1.00 93.12 194 ARG A N 1
ATOM 1626 C CA . ARG A 1 194 ? 0.810 -7.042 15.586 1.00 93.12 194 ARG A CA 1
ATOM 1627 C C . ARG A 1 194 ? 1.854 -7.094 14.468 1.00 93.12 194 ARG A C 1
ATOM 1629 O O . ARG A 1 194 ? 2.529 -6.080 14.263 1.00 93.12 194 ARG A O 1
ATOM 1636 N N . PRO A 1 195 ? 1.998 -8.230 13.762 1.00 92.38 195 PRO A N 1
ATOM 1637 C CA . PRO A 1 195 ? 2.812 -8.284 12.558 1.00 92.38 195 PRO A CA 1
ATOM 1638 C C . PRO A 1 195 ? 2.480 -7.116 11.626 1.00 92.38 195 PRO A C 1
ATOM 1640 O O . PRO A 1 195 ? 1.312 -6.746 11.451 1.00 92.38 195 PRO A O 1
ATOM 1643 N N . CYS A 1 196 ? 3.522 -6.513 11.065 1.00 92.38 196 CYS A N 1
ATOM 1644 C CA . CYS A 1 196 ? 3.404 -5.415 10.123 1.00 92.38 196 CYS A CA 1
ATOM 1645 C C . CYS A 1 196 ? 4.385 -5.657 8.978 1.00 92.38 196 CYS A C 1
ATOM 1647 O O . CYS A 1 196 ? 5.588 -5.733 9.219 1.00 92.38 196 CYS A O 1
ATOM 1649 N N . LEU A 1 197 ? 3.876 -5.785 7.754 1.00 92.94 197 LEU A N 1
ATOM 1650 C CA . LEU A 1 197 ? 4.699 -5.787 6.552 1.00 92.94 197 LEU A CA 1
ATOM 1651 C C . LEU A 1 197 ? 4.706 -4.377 5.973 1.00 92.94 197 LEU A C 1
ATOM 1653 O O . LEU A 1 197 ? 3.656 -3.814 5.658 1.00 92.94 197 LEU A O 1
ATOM 1657 N N . THR A 1 198 ? 5.902 -3.827 5.827 1.00 94.00 198 THR A N 1
ATOM 1658 C CA . THR A 1 198 ? 6.124 -2.511 5.241 1.00 94.00 198 THR A CA 1
ATOM 1659 C C . THR A 1 198 ? 6.972 -2.689 3.998 1.00 94.00 198 THR A C 1
ATOM 1661 O O . THR A 1 198 ? 8.033 -3.299 4.060 1.00 94.00 198 THR A O 1
ATOM 1664 N N . ILE A 1 199 ? 6.467 -2.200 2.874 1.00 94.69 199 ILE A N 1
ATOM 1665 C CA . ILE A 1 199 ? 7.076 -2.348 1.560 1.00 94.69 199 ILE A CA 1
ATOM 1666 C C . ILE A 1 199 ? 7.448 -0.953 1.075 1.00 94.69 199 ILE A C 1
ATOM 1668 O O . ILE A 1 199 ? 6.579 -0.090 0.934 1.00 94.69 199 ILE A O 1
ATOM 1672 N N . SER A 1 200 ? 8.721 -0.741 0.789 1.00 94.31 200 SER A N 1
ATOM 1673 C CA . SER A 1 200 ? 9.249 0.479 0.188 1.00 94.31 200 SER A CA 1
ATOM 1674 C C . SER A 1 200 ? 10.274 0.111 -0.874 1.00 94.31 200 SER A C 1
ATOM 1676 O O . SER A 1 200 ? 10.885 -0.956 -0.824 1.00 94.31 200 SER A O 1
ATOM 1678 N N . TYR A 1 201 ? 10.441 0.998 -1.848 1.00 94.25 201 TYR A N 1
ATOM 1679 C CA . TYR A 1 201 ? 11.440 0.848 -2.896 1.00 94.25 201 TYR A CA 1
ATOM 1680 C C . TYR A 1 201 ? 12.173 2.166 -3.061 1.00 94.25 201 TYR A C 1
ATOM 1682 O O . TYR A 1 201 ? 11.518 3.197 -3.201 1.00 94.25 201 TYR A O 1
ATOM 1690 N N . ASN A 1 202 ? 13.501 2.105 -3.065 1.00 95.31 202 ASN A N 1
ATOM 1691 C CA . ASN A 1 202 ? 14.333 3.225 -3.485 1.00 95.31 202 ASN A CA 1
ATOM 1692 C C . ASN A 1 202 ? 14.446 3.283 -5.018 1.00 95.31 202 ASN A C 1
ATOM 1694 O O . ASN A 1 202 ? 14.023 2.361 -5.722 1.00 95.31 202 ASN A O 1
ATOM 1698 N N . GLU A 1 203 ? 15.065 4.342 -5.545 1.00 97.19 203 GLU A N 1
ATOM 1699 C CA . GLU A 1 203 ? 15.273 4.523 -6.992 1.00 97.19 203 GLU A CA 1
ATOM 1700 C C . GLU A 1 203 ? 15.897 3.283 -7.668 1.00 97.19 203 GLU A C 1
ATOM 1702 O O . GLU A 1 203 ? 15.465 2.876 -8.749 1.00 97.19 203 GLU A O 1
ATOM 1707 N N . ASP A 1 204 ? 16.888 2.647 -7.033 1.00 97.38 204 ASP A N 1
ATOM 1708 C CA . ASP A 1 204 ? 17.582 1.484 -7.593 1.00 97.38 204 ASP A CA 1
ATOM 1709 C C . ASP A 1 204 ? 16.667 0.280 -7.775 1.00 97.38 204 ASP A C 1
ATOM 1711 O O . ASP A 1 204 ? 16.627 -0.310 -8.859 1.00 97.38 204 ASP A O 1
ATOM 1715 N N . GLN A 1 205 ? 15.887 -0.034 -6.747 1.00 96.12 205 GLN A N 1
ATOM 1716 C CA . GLN A 1 205 ? 14.935 -1.134 -6.793 1.00 96.12 205 GLN A CA 1
ATOM 1717 C C . GLN A 1 205 ? 13.779 -0.836 -7.758 1.00 96.12 205 GLN A C 1
ATOM 1719 O O . GLN A 1 205 ? 13.306 -1.745 -8.441 1.00 96.12 205 GLN A O 1
ATOM 1724 N N . ILE A 1 206 ? 13.348 0.429 -7.865 1.00 97.19 206 ILE A N 1
ATOM 1725 C CA . ILE A 1 206 ? 12.333 0.843 -8.846 1.00 97.19 206 ILE A CA 1
ATOM 1726 C C . ILE A 1 206 ? 12.855 0.627 -10.267 1.00 97.19 206 ILE A C 1
ATOM 1728 O O . ILE A 1 206 ? 12.140 0.081 -11.108 1.00 97.19 206 ILE A O 1
ATOM 1732 N N . VAL A 1 207 ? 14.109 0.997 -10.545 1.00 96.75 207 VAL A N 1
ATOM 1733 C CA . VAL A 1 207 ? 14.704 0.763 -11.865 1.00 96.75 207 VAL A CA 1
ATOM 1734 C C . VAL A 1 207 ? 14.804 -0.718 -12.187 1.00 96.75 207 VAL A C 1
ATOM 1736 O O . VAL A 1 207 ? 14.436 -1.110 -13.291 1.00 96.75 207 VAL A O 1
ATOM 1739 N N . GLU A 1 208 ? 15.269 -1.544 -11.252 1.00 94.94 208 GLU A N 1
ATOM 1740 C CA . GLU A 1 208 ? 15.329 -2.994 -11.451 1.00 94.94 208 GLU A CA 1
ATOM 1741 C C . GLU A 1 208 ? 13.937 -3.574 -11.751 1.00 94.94 208 GLU A C 1
ATOM 1743 O O . GLU A 1 208 ? 13.753 -4.288 -12.744 1.00 94.94 208 GLU A O 1
ATOM 1748 N N . GLY A 1 209 ? 12.939 -3.186 -10.952 1.00 92.69 209 GLY A N 1
ATOM 1749 C CA . GLY A 1 209 ? 11.548 -3.587 -11.132 1.00 92.69 209 GLY A CA 1
ATOM 1750 C C . GLY A 1 209 ? 11.007 -3.199 -12.508 1.00 92.69 209 GLY A C 1
ATOM 1751 O O . GLY A 1 209 ? 10.518 -4.058 -13.243 1.00 92.69 209 GLY A O 1
ATOM 1752 N N . LEU A 1 210 ? 11.149 -1.932 -12.904 1.00 93.75 210 LEU A N 1
ATOM 1753 C CA . LEU A 1 210 ? 10.675 -1.432 -14.197 1.00 93.75 210 LEU A CA 1
ATOM 1754 C C . LEU A 1 210 ? 11.400 -2.088 -15.376 1.00 93.75 210 LEU A C 1
ATOM 1756 O O . LEU A 1 210 ? 10.739 -2.505 -16.328 1.00 93.75 210 LEU A O 1
ATOM 1760 N N . MET A 1 211 ? 12.722 -2.257 -15.304 1.00 91.56 211 MET A N 1
ATOM 1761 C CA . MET A 1 211 ? 13.520 -2.883 -16.366 1.00 91.56 211 MET A CA 1
ATOM 1762 C C . MET A 1 211 ? 13.124 -4.339 -16.626 1.00 91.56 211 MET A C 1
ATOM 1764 O O . MET A 1 211 ? 13.188 -4.795 -17.765 1.00 91.56 211 MET A O 1
ATOM 1768 N N . SER A 1 212 ? 12.658 -5.061 -15.601 1.00 85.81 212 SER A N 1
ATOM 1769 C CA . SER A 1 212 ? 12.134 -6.426 -15.764 1.00 85.81 212 SER A CA 1
ATOM 1770 C C . SER A 1 212 ? 10.789 -6.490 -16.508 1.00 85.81 212 SER A C 1
ATOM 1772 O O . SER A 1 212 ? 10.349 -7.569 -16.908 1.00 85.81 212 SER A O 1
ATOM 1774 N N . THR A 1 213 ? 10.127 -5.343 -16.691 1.00 79.00 213 THR A N 1
ATOM 1775 C CA . THR A 1 213 ? 8.760 -5.243 -17.229 1.00 79.00 213 THR A CA 1
ATOM 1776 C C . THR A 1 213 ? 8.647 -4.414 -18.503 1.00 79.00 213 THR A C 1
ATOM 1778 O O . THR A 1 213 ? 7.701 -4.614 -19.263 1.00 79.00 213 THR A O 1
ATOM 1781 N N . CYS A 1 214 ? 9.580 -3.493 -18.753 1.00 78.12 214 CYS A N 1
ATOM 1782 C CA . CYS A 1 214 ? 9.525 -2.608 -19.908 1.00 78.12 214 CYS A CA 1
ATOM 1783 C C . CYS A 1 214 ? 9.955 -3.320 -21.196 1.00 78.12 214 CYS A C 1
ATOM 1785 O O . CYS A 1 214 ? 10.840 -4.179 -21.194 1.00 78.12 214 CYS A O 1
ATOM 1787 N N . VAL A 1 215 ? 9.364 -2.907 -22.317 1.00 74.00 215 VAL A N 1
ATOM 1788 C CA . VAL A 1 215 ? 9.784 -3.344 -23.651 1.00 74.00 215 VAL A CA 1
ATOM 1789 C C . VAL A 1 215 ? 10.684 -2.268 -24.249 1.00 74.00 215 VAL A C 1
ATOM 1791 O O . VAL A 1 215 ? 10.284 -1.109 -24.372 1.00 74.00 215 VAL A O 1
ATOM 1794 N N . LEU A 1 216 ? 11.900 -2.658 -24.630 1.00 72.75 216 LEU A N 1
ATOM 1795 C CA . LEU A 1 216 ? 12.846 -1.806 -25.347 1.00 72.75 216 LEU A CA 1
ATOM 1796 C C . LEU A 1 216 ? 12.745 -2.099 -26.846 1.00 72.75 216 LEU A C 1
ATOM 1798 O O . LEU A 1 216 ? 12.858 -3.253 -27.257 1.00 72.75 216 LEU A O 1
ATOM 1802 N N . THR A 1 217 ? 12.548 -1.065 -27.663 1.00 62.56 217 THR A N 1
ATOM 1803 C CA . THR A 1 217 ? 12.469 -1.193 -29.126 1.00 62.56 217 THR A CA 1
ATOM 1804 C C . THR A 1 217 ? 13.603 -0.419 -29.793 1.00 62.56 217 THR A C 1
ATOM 1806 O O . THR A 1 217 ? 13.777 0.772 -29.530 1.00 62.56 217 THR A O 1
ATOM 1809 N N . SER A 1 218 ? 14.358 -1.089 -30.664 1.00 57.22 218 SER A N 1
ATOM 1810 C CA . SER A 1 218 ? 15.241 -0.468 -31.657 1.00 57.22 218 SER A CA 1
ATOM 1811 C C . SER A 1 218 ? 14.551 -0.516 -33.020 1.00 57.22 218 SER A C 1
ATOM 1813 O O . SER A 1 218 ? 13.954 -1.548 -33.333 1.00 57.22 218 SER A O 1
ATOM 1815 N N . ASP A 1 219 ? 14.635 0.563 -33.798 1.00 52.72 219 ASP A N 1
ATOM 1816 C CA . ASP A 1 219 ? 14.206 0.565 -35.208 1.00 52.72 219 ASP A CA 1
ATOM 1817 C C . ASP A 1 219 ? 14.936 -0.507 -36.038 1.00 52.72 219 ASP A C 1
ATOM 1819 O O . ASP A 1 219 ? 16.145 -0.742 -35.782 1.00 52.72 219 ASP A O 1
#

pLDDT: mean 91.95, std 6.2, range [52.72, 98.25]

Sequence (219 aa):
MLPFGTLAENGKQHFKMSEMAALPERMERVPWFYRIIEEHVTLSLACRIDLTEYEAALERIRNNAQKLGLQYVNFDRFENPFAYQFRALMDQFHTDRPLLDPELADGKVDFYFDNRMEEGFISATWDDYMSSRPDETKNRYGAKPIFGNDQTFLPLQAADLWAWWVREWYEEDASELPTKMENFDFGTWRGKKRPCLTISYNEDQIVEGLMSTCVLTSD

Secondary structure (DSSP, 8-state):
-GGGSEEPTTS-EE--HHHHHTSHHHHTTHHHHHHHHHHH-S-EEEEEE-HHHHHHHHHHHHHHHHHTT--EEE-GGGGSHHHHHHHHHHHHHHHHHHHH-HHHHH--B--EEE--TTHHHHHHHHHHHHHTS-HHHHTTB-SSPEEE-TTTSTHHHHHHHHHHHHHHHHHHH-SSS-HHHHTTB-SS-BPPP--EEEEEE-HHHHHHHHHTTPEEE--